Protein AF-A0AAD9V6S3-F1 (afdb_monomer_lite)

InterPro domains:
  IPR032974 Polyprenol kinase family [PTHR13205] (17-304)

Radius of gyration: 22.38 Å; chains: 1; bounding box: 64×58×59 Å

Foldseek 3Di:
DVVLVVVVPDDPDPLVVVLNVVLVVQLVVQLVVQLVVCCVVWPLQDDSVRSNVVSSVLSVLQSVLVLVLQVLVCVVPVVSCVVNSRDDDDDDDLLLNLLSLLSNLLVVLVVLCVVLLVQLVPDDDPVSVVVSLVVNVVSVVCSVPVPSQVSCCSSVVNDRNVVVVVCVQPVDVLSVVLVVQLVVLVVVLVVVLVVVLVVPPDPPPQVVNLVVVLVSVCSNQVSCCVPPLSSVSNVLSVVLSVVSVLQVCCLSVRPDCNVVSVSSLVSNDDPSRPISTDCSVVCSSCVRNVCCNVDPDPPVPPDPPPDDPPPVVVVPD

Secondary structure (DSSP, 8-state):
-HHHHHGGGS---HHHHHHHHHHHHHHHHHHHHHHHHHHHHSTTTS-HHHHHHHHHHHHHHHHHHHHHHHHHHHHH-GGGHHHH----PPP--HHHHHHHHHHHHHHHHHHHHHHHHHHHHH--SHHHHHHHHHHHHHHHHHHIIIIIHHHHHHHTTT--HHHHHHHHHHTSHHHHHHHHHHHHHHHHHHHHHHHHHTT-S-GGGHHHHHHHHHHHHHHHHHHHHHH-HHHHHHHHHHHHHHHHHHHHHHHTT-TTTHHHHHHHHHTT--TT--SSS--HHHHHHHHHHHHHHHS---GGG--SS-----TTTTS--

Organism: Acropora cervicornis (NCBI:txid6130)

Sequence (317 aa):
MVEYLAVIHFGLDHNFADTDIMHVIVCVLLYFALLSAVLRHLPQCFTIGEAMIVTESVVLLSVDAFTDLGIKLSHVWPGFRSVIGIHVEFPKSTEMLWLQLLVTGSLTTGILLLPVFHYLSLVREFWDVVVGHLAFYATIFFTFFALLLPWSFLILRGMNPLNWLWKYLTKQEIRLYLIAHWCCVVVVSIAFVLLKSRQTKSNASSTVVRKCFHLLALAIYIPGVIYEPYVTHLASSVAVAAFIFIEYVRLFRIGPFGSSVHSALVVFLDDKDSGALILTHVYLLLGLALPLWLFPVDYSKADPTGVFKTQEDCEKH

Structure (mmCIF, N/CA/C/O backbone):
data_AF-A0AAD9V6S3-F1
#
_entry.id   AF-A0AAD9V6S3-F1
#
loop_
_atom_site.group_PDB
_atom_site.id
_atom_site.type_symbol
_atom_site.label_atom_id
_atom_site.label_alt_id
_atom_site.label_comp_id
_atom_site.label_asym_id
_atom_site.label_entity_id
_atom_site.label_seq_id
_atom_site.pdbx_PDB_ins_code
_atom_site.Cartn_x
_atom_site.Cartn_y
_atom_site.Cartn_z
_atom_site.occupancy
_atom_site.B_iso_or_equiv
_atom_site.auth_seq_id
_atom_site.auth_comp_id
_atom_site.auth_asym_id
_atom_site.auth_atom_id
_atom_site.pdbx_PDB_model_num
ATOM 1 N N . MET A 1 1 ? 18.295 3.967 -3.001 1.00 37.38 1 MET A N 1
ATOM 2 C CA . MET A 1 1 ? 18.682 4.993 -1.999 1.00 37.38 1 MET A CA 1
ATOM 3 C C . MET A 1 1 ? 20.185 5.286 -2.036 1.00 37.38 1 MET A C 1
ATOM 5 O O . MET A 1 1 ? 20.543 6.447 -2.141 1.00 37.38 1 MET A O 1
ATOM 9 N N . VAL A 1 2 ? 21.060 4.268 -2.042 1.00 32.38 2 VAL A N 1
ATOM 10 C CA . VAL A 1 2 ? 22.525 4.456 -2.183 1.00 32.38 2 VAL A CA 1
ATOM 11 C C . VAL A 1 2 ? 22.934 4.908 -3.598 1.00 32.38 2 VAL A C 1
ATOM 13 O O . VAL A 1 2 ? 23.836 5.725 -3.735 1.00 32.38 2 VAL A O 1
ATOM 16 N N . GLU A 1 3 ? 22.220 4.487 -4.647 1.00 36.28 3 GLU A N 1
ATOM 17 C CA . GLU A 1 3 ? 22.508 4.935 -6.025 1.00 36.28 3 GLU A CA 1
ATOM 18 C C . GLU A 1 3 ? 22.104 6.393 -6.303 1.00 36.28 3 GLU A C 1
ATOM 20 O O . GLU A 1 3 ? 22.808 7.082 -7.031 1.00 36.28 3 GLU A O 1
ATOM 25 N N . TYR A 1 4 ? 21.056 6.916 -5.655 1.00 40.22 4 TYR A N 1
ATOM 26 C CA . TYR A 1 4 ? 20.658 8.328 -5.793 1.00 40.22 4 TYR A CA 1
ATOM 27 C C . TYR A 1 4 ? 21.697 9.298 -5.202 1.00 40.22 4 TYR A C 1
ATOM 29 O O . TYR A 1 4 ? 21.855 10.409 -5.698 1.00 40.22 4 TYR A O 1
ATOM 37 N N . LEU A 1 5 ? 22.446 8.871 -4.178 1.00 36.97 5 LEU A N 1
ATOM 38 C CA . LEU A 1 5 ? 23.568 9.638 -3.620 1.00 36.97 5 LEU A CA 1
ATOM 39 C C . LEU A 1 5 ? 24.838 9.539 -4.482 1.00 36.97 5 LEU A C 1
ATOM 41 O O . LEU A 1 5 ? 25.661 10.450 -4.448 1.00 36.97 5 LEU A O 1
ATOM 45 N N . ALA A 1 6 ? 24.994 8.474 -5.275 1.00 30.58 6 ALA A N 1
ATOM 46 C CA . ALA A 1 6 ? 26.141 8.297 -6.166 1.00 30.58 6 ALA A CA 1
ATOM 47 C C . ALA A 1 6 ? 26.059 9.174 -7.434 1.00 30.58 6 ALA A C 1
ATOM 49 O O . ALA A 1 6 ? 27.094 9.568 -7.971 1.00 30.58 6 ALA A O 1
ATOM 50 N N . VAL A 1 7 ? 24.849 9.534 -7.879 1.00 42.09 7 VAL A N 1
ATOM 51 C CA . VAL A 1 7 ? 24.621 10.360 -9.084 1.00 42.09 7 VAL A CA 1
ATOM 52 C C . VAL A 1 7 ? 25.061 11.819 -8.900 1.00 42.09 7 VAL A C 1
ATOM 54 O O . VAL A 1 7 ? 25.470 12.456 -9.864 1.00 42.09 7 VAL A O 1
ATOM 57 N N . ILE A 1 8 ? 25.123 12.332 -7.664 1.00 45.56 8 ILE A N 1
ATOM 58 C CA . ILE A 1 8 ? 25.609 13.700 -7.391 1.00 45.56 8 ILE A CA 1
ATOM 59 C C . ILE A 1 8 ? 27.098 13.868 -7.772 1.00 45.56 8 ILE A C 1
ATOM 61 O O . ILE A 1 8 ? 27.571 14.991 -7.936 1.00 45.56 8 ILE A O 1
ATOM 65 N N . HIS A 1 9 ? 27.853 12.775 -7.956 1.00 34.84 9 HIS A N 1
ATOM 66 C CA . HIS A 1 9 ? 29.306 12.848 -8.098 1.00 34.84 9 HIS A CA 1
ATOM 67 C C . HIS A 1 9 ? 29.869 12.744 -9.527 1.00 34.84 9 HIS A C 1
ATOM 69 O O . HIS A 1 9 ? 31.076 12.938 -9.679 1.00 34.84 9 HIS A O 1
ATOM 75 N N . PHE A 1 10 ? 29.069 12.486 -10.572 1.00 41.03 10 PHE A N 1
ATOM 76 C CA . PHE A 1 10 ? 29.606 12.350 -11.937 1.00 41.03 10 PHE A CA 1
ATOM 77 C C . PHE A 1 10 ? 28.595 12.709 -13.041 1.00 41.03 10 PHE A C 1
ATOM 79 O O . PHE A 1 10 ? 27.688 11.934 -13.325 1.00 41.03 10 PHE A O 1
ATOM 86 N N . GLY A 1 11 ? 28.815 13.838 -13.730 1.00 37.59 11 GLY A N 1
ATOM 87 C CA . GLY A 1 11 ? 28.182 14.127 -15.026 1.00 37.59 11 GLY A CA 1
ATOM 88 C C . GLY A 1 11 ? 27.863 15.603 -15.269 1.00 37.59 11 GLY A C 1
ATOM 89 O O . GLY A 1 11 ? 26.756 16.051 -15.003 1.00 37.59 11 GLY A O 1
ATOM 90 N N . LEU A 1 12 ? 28.829 16.362 -15.796 1.00 42.50 12 LEU A N 1
ATOM 91 C CA . LEU A 1 12 ? 28.627 17.729 -16.287 1.00 42.50 12 LEU A CA 1
ATOM 92 C C . LEU A 1 12 ? 27.916 17.705 -17.651 1.00 42.50 12 LEU A C 1
ATOM 94 O O . LEU A 1 12 ? 28.576 17.719 -18.685 1.00 42.50 12 LEU A O 1
ATOM 98 N N . ASP A 1 13 ? 26.586 17.716 -17.637 1.00 46.03 13 ASP A N 1
ATOM 99 C CA . ASP A 1 13 ? 25.762 18.210 -18.744 1.00 46.03 13 ASP A CA 1
ATOM 100 C C . ASP A 1 13 ? 24.782 19.243 -18.170 1.00 46.03 13 ASP A C 1
ATOM 102 O O . ASP A 1 13 ? 24.025 18.949 -17.245 1.00 46.03 13 ASP A O 1
ATOM 106 N N . HIS A 1 14 ? 24.803 20.477 -18.684 1.00 50.94 14 HIS A N 1
ATOM 107 C CA . HIS A 1 14 ? 24.066 21.605 -18.088 1.00 50.94 14 HIS A CA 1
ATOM 108 C C . HIS A 1 14 ? 22.548 21.353 -18.003 1.00 50.94 14 HIS A C 1
ATOM 110 O O . HIS A 1 14 ? 21.925 21.697 -17.005 1.00 50.94 14 HIS A O 1
ATOM 116 N N . ASN A 1 15 ? 21.977 20.670 -19.002 1.00 50.78 15 ASN A N 1
ATOM 117 C CA . ASN A 1 15 ? 20.558 20.295 -19.016 1.00 50.78 15 ASN A CA 1
ATOM 118 C C . ASN A 1 15 ? 20.224 19.155 -18.036 1.00 50.78 15 ASN A C 1
ATOM 120 O O . ASN A 1 15 ? 19.089 19.057 -17.583 1.00 50.78 15 ASN A O 1
ATOM 124 N N . PHE A 1 16 ? 21.199 18.297 -17.722 1.00 53.06 16 PHE A N 1
ATOM 125 C CA . PHE A 1 16 ? 21.054 17.202 -16.757 1.00 53.06 16 PHE A CA 1
ATOM 126 C C . PHE A 1 16 ? 21.015 17.746 -15.326 1.00 53.06 16 PHE A C 1
ATOM 128 O O . PHE A 1 16 ? 20.136 17.390 -14.540 1.00 53.06 16 PHE A O 1
ATOM 135 N N . ALA A 1 17 ? 21.922 18.683 -15.028 1.00 58.94 17 ALA A N 1
ATOM 136 C CA . ALA A 1 17 ? 21.995 19.347 -13.733 1.00 58.94 17 ALA A CA 1
ATOM 137 C C . ALA A 1 17 ? 20.687 20.082 -13.393 1.00 58.94 17 ALA A C 1
ATOM 139 O O . ALA A 1 17 ? 20.194 19.967 -12.272 1.00 58.94 17 ALA A O 1
ATOM 140 N N . ASP A 1 18 ? 20.084 20.777 -14.361 1.00 61.34 18 ASP A N 1
ATOM 141 C CA . ASP A 1 18 ? 18.847 21.532 -14.137 1.00 61.34 18 ASP A CA 1
ATOM 142 C C . ASP A 1 18 ? 17.650 20.617 -13.828 1.00 61.34 18 ASP A C 1
ATOM 144 O O . ASP A 1 18 ? 16.868 20.903 -12.916 1.00 61.34 18 ASP A O 1
ATOM 148 N N . THR A 1 19 ? 17.515 19.479 -14.522 1.00 64.38 19 THR A N 1
ATOM 149 C CA . THR A 1 19 ? 16.454 18.506 -14.219 1.00 64.38 19 THR A CA 1
ATOM 150 C C . THR A 1 19 ? 16.637 17.855 -12.855 1.00 64.38 19 THR A C 1
ATOM 152 O O . THR A 1 19 ? 15.657 17.713 -12.121 1.00 64.38 19 THR A O 1
ATOM 155 N N . ASP A 1 20 ? 17.865 17.512 -12.472 1.00 71.62 20 ASP A N 1
ATOM 156 C CA . ASP A 1 20 ? 18.139 16.882 -11.178 1.00 71.62 20 ASP A CA 1
ATOM 157 C C . ASP A 1 20 ? 17.893 17.857 -10.018 1.00 71.62 20 ASP A C 1
ATOM 159 O O . ASP A 1 20 ? 17.264 17.495 -9.019 1.00 71.62 20 ASP A O 1
ATOM 163 N N . ILE A 1 21 ? 18.275 19.128 -10.179 1.00 78.94 21 ILE A N 1
ATOM 164 C CA . ILE A 1 21 ? 17.994 20.188 -9.201 1.00 78.94 21 ILE A CA 1
ATOM 165 C C . ILE A 1 21 ? 16.482 20.377 -9.022 1.00 78.94 21 ILE A C 1
ATOM 167 O O . ILE A 1 21 ? 16.006 20.468 -7.889 1.00 78.94 21 ILE A O 1
ATOM 171 N N . MET A 1 22 ? 15.707 20.386 -10.111 1.00 78.81 22 MET A N 1
ATOM 172 C CA . MET A 1 22 ? 14.248 20.517 -10.037 1.00 78.81 22 MET A CA 1
ATOM 173 C C . MET A 1 22 ? 13.593 19.353 -9.281 1.00 78.81 22 MET A C 1
ATOM 175 O O . MET A 1 22 ? 12.732 19.597 -8.433 1.00 78.81 22 MET A O 1
ATOM 179 N N . HIS A 1 23 ? 14.017 18.107 -9.519 1.00 79.94 23 HIS A N 1
ATOM 180 C CA . HIS A 1 23 ? 13.501 16.948 -8.777 1.00 79.94 23 HIS A CA 1
ATOM 181 C C . HIS A 1 23 ? 13.826 17.045 -7.282 1.00 79.94 23 HIS A C 1
ATOM 183 O O . HIS A 1 23 ? 12.950 16.810 -6.449 1.00 79.94 23 HIS A O 1
ATOM 189 N N . VAL A 1 24 ? 15.049 17.454 -6.929 1.00 86.62 24 VAL A N 1
ATOM 190 C CA . VAL A 1 24 ? 15.451 17.649 -5.527 1.00 86.62 24 VAL A CA 1
ATOM 191 C C . VAL A 1 24 ? 14.610 18.736 -4.858 1.00 86.62 24 VAL A C 1
ATOM 193 O O . VAL A 1 24 ? 14.101 18.521 -3.759 1.00 86.62 24 VAL A O 1
ATOM 196 N N . ILE A 1 25 ? 14.401 19.879 -5.519 1.00 88.94 25 ILE A N 1
ATOM 197 C CA . ILE A 1 25 ? 13.562 20.964 -4.991 1.00 88.94 25 ILE A CA 1
ATOM 198 C C . ILE A 1 25 ? 12.129 20.471 -4.756 1.00 88.94 25 ILE A C 1
ATOM 200 O O . ILE A 1 25 ? 11.563 20.728 -3.692 1.00 88.94 25 ILE A O 1
ATOM 204 N N . VAL A 1 26 ? 11.552 19.732 -5.709 1.00 88.94 26 VAL A N 1
ATOM 205 C CA . VAL A 1 26 ? 10.209 19.150 -5.569 1.00 88.94 26 VAL A CA 1
ATOM 206 C C . VAL A 1 26 ? 10.147 18.204 -4.369 1.00 88.94 26 VAL A C 1
ATOM 208 O O . VAL A 1 26 ? 9.245 18.350 -3.544 1.00 88.94 26 VAL A O 1
ATOM 211 N N . CYS A 1 27 ? 11.114 17.295 -4.214 1.00 91.75 27 CYS A N 1
ATOM 212 C CA . CYS A 1 27 ? 11.182 16.397 -3.059 1.00 91.75 27 CYS A CA 1
ATOM 213 C C . CYS A 1 27 ? 11.245 17.171 -1.736 1.00 91.75 27 CYS A C 1
ATOM 215 O O . CYS A 1 27 ? 10.464 16.894 -0.829 1.00 91.75 27 CYS A O 1
ATOM 217 N N . VAL A 1 28 ? 12.108 18.185 -1.632 1.00 93.69 28 VAL A N 1
ATOM 218 C CA . VAL A 1 28 ? 12.262 18.985 -0.406 1.00 93.69 28 VAL A CA 1
ATOM 219 C C . VAL A 1 28 ? 10.973 19.737 -0.058 1.00 93.69 28 VAL A C 1
ATOM 221 O O . VAL A 1 28 ? 10.539 19.731 1.097 1.00 93.69 28 VAL A O 1
ATOM 224 N N . LEU A 1 29 ? 10.321 20.362 -1.043 1.00 95.12 29 LEU A N 1
ATOM 225 C CA . LEU A 1 29 ? 9.059 21.076 -0.825 1.00 95.12 29 LEU A CA 1
ATOM 226 C C . LEU A 1 29 ? 7.932 20.123 -0.406 1.00 95.12 29 LEU A C 1
ATOM 228 O O . LEU A 1 29 ? 7.198 20.417 0.542 1.00 95.12 29 LEU A O 1
ATOM 232 N N . LEU A 1 30 ? 7.816 18.971 -1.075 1.00 94.75 30 LEU A N 1
ATOM 233 C CA . LEU A 1 30 ? 6.840 17.940 -0.729 1.00 94.75 30 LEU A CA 1
ATOM 234 C C . LEU A 1 30 ? 7.095 17.368 0.666 1.00 94.75 30 LEU A C 1
ATOM 236 O O . LEU A 1 30 ? 6.138 17.182 1.415 1.00 94.75 30 LEU A O 1
ATOM 240 N N . TYR A 1 31 ? 8.357 17.153 1.045 1.00 96.62 31 TYR A N 1
ATOM 241 C CA . TYR A 1 31 ? 8.737 16.698 2.379 1.00 96.62 31 TYR A CA 1
ATOM 242 C C . TYR A 1 31 ? 8.247 17.661 3.460 1.00 96.62 31 TYR A C 1
ATOM 244 O O . TYR A 1 31 ? 7.543 17.242 4.377 1.00 96.62 31 TYR A O 1
ATOM 252 N N . PHE A 1 32 ? 8.537 18.961 3.344 1.00 96.44 32 PHE A N 1
ATOM 253 C CA . PHE A 1 32 ? 8.091 19.928 4.350 1.00 96.44 32 PHE A CA 1
ATOM 254 C C . PHE A 1 32 ? 6.565 20.045 4.416 1.00 96.44 32 PHE A C 1
ATOM 256 O O . PHE A 1 32 ? 5.998 20.101 5.512 1.00 96.44 32 PHE A O 1
ATOM 263 N N . ALA A 1 33 ? 5.889 20.053 3.263 1.00 95.75 33 ALA A N 1
ATOM 264 C CA . ALA A 1 33 ? 4.433 20.109 3.205 1.00 95.75 33 ALA A CA 1
ATOM 265 C C . ALA A 1 33 ? 3.792 18.869 3.850 1.00 95.75 33 ALA A C 1
ATOM 267 O O . ALA A 1 33 ? 2.913 19.003 4.708 1.00 95.75 33 ALA A O 1
ATOM 268 N N . LEU A 1 34 ? 4.262 17.673 3.485 1.00 95.00 34 LEU A N 1
ATOM 269 C CA . LEU A 1 34 ? 3.730 16.410 3.986 1.00 95.00 34 LEU A CA 1
ATOM 270 C C . LEU A 1 34 ? 4.063 16.204 5.466 1.00 95.00 34 LEU A C 1
ATOM 272 O O . LEU A 1 34 ? 3.167 15.842 6.222 1.00 95.00 34 LEU A O 1
ATOM 276 N N . LEU A 1 35 ? 5.283 16.518 5.915 1.00 95.94 35 LEU A N 1
ATOM 277 C CA . LEU A 1 35 ? 5.650 16.445 7.332 1.00 95.94 35 LEU A CA 1
ATOM 278 C C . LEU A 1 35 ? 4.744 17.352 8.167 1.00 95.94 35 LEU A C 1
ATOM 280 O O . LEU A 1 35 ? 4.233 16.946 9.210 1.00 95.94 35 LEU A O 1
ATOM 284 N N . SER A 1 36 ? 4.495 18.577 7.690 1.00 95.06 36 SER A N 1
ATOM 285 C CA . SER A 1 36 ? 3.591 19.499 8.373 1.00 95.06 36 SER A CA 1
ATOM 286 C C . SER A 1 36 ? 2.157 18.967 8.420 1.00 95.06 36 SER A C 1
ATOM 288 O O . SER A 1 36 ? 1.501 19.080 9.454 1.00 95.06 36 SER A O 1
ATOM 290 N N . ALA A 1 37 ? 1.675 18.352 7.337 1.00 93.06 37 ALA A N 1
ATOM 291 C CA . ALA A 1 37 ? 0.356 17.729 7.299 1.00 93.06 37 ALA A CA 1
ATOM 292 C C . ALA A 1 37 ? 0.255 16.531 8.259 1.00 93.06 37 ALA A C 1
ATOM 294 O O . ALA A 1 37 ? -0.701 16.458 9.029 1.00 93.06 37 ALA A O 1
ATOM 295 N N . VAL A 1 38 ? 1.250 15.636 8.275 1.00 92.19 38 VAL A N 1
ATOM 296 C CA . VAL A 1 38 ? 1.303 14.463 9.165 1.00 92.19 38 VAL A CA 1
ATOM 297 C C . VAL A 1 38 ? 1.278 14.899 10.628 1.00 92.19 38 VAL A C 1
ATOM 299 O O . VAL A 1 38 ? 0.441 14.420 11.390 1.00 92.19 38 VAL A O 1
ATOM 302 N N . LEU A 1 39 ? 2.118 15.861 11.020 1.00 92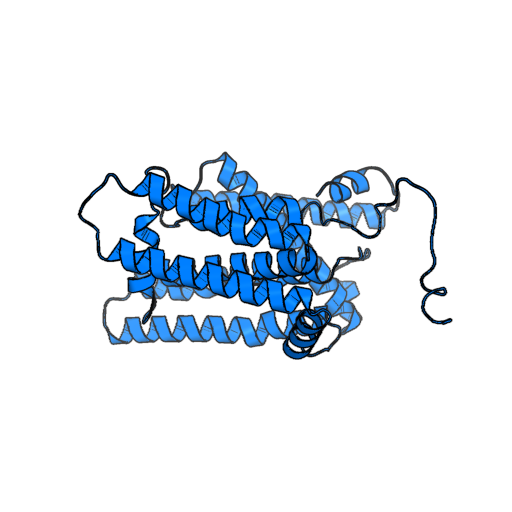.75 39 LEU A N 1
ATOM 303 C CA . LEU A 1 39 ? 2.186 16.327 12.409 1.00 92.75 39 LEU A CA 1
ATOM 304 C C . LEU A 1 39 ? 0.904 17.040 12.876 1.00 92.75 39 LEU A C 1
ATOM 306 O O . LEU A 1 39 ? 0.593 17.006 14.064 1.00 92.75 39 LEU A O 1
ATOM 310 N N . ARG A 1 40 ? 0.152 17.677 11.966 1.00 91.94 40 ARG A N 1
ATOM 311 C CA . ARG A 1 40 ? -1.118 18.351 12.294 1.00 91.94 40 ARG A CA 1
ATOM 312 C C . ARG A 1 40 ? -2.318 17.407 12.301 1.00 91.94 40 ARG A C 1
ATOM 314 O O . ARG A 1 40 ? -3.173 17.528 13.171 1.00 91.94 40 ARG A O 1
ATOM 321 N N . HIS A 1 41 ? -2.414 16.518 11.314 1.00 88.88 41 HIS A N 1
ATOM 322 C CA . HIS A 1 41 ? -3.612 15.707 11.075 1.00 88.88 41 HIS A CA 1
ATOM 323 C C . HIS A 1 41 ? -3.541 14.303 11.679 1.00 88.88 41 HIS A C 1
ATOM 325 O O . HIS A 1 41 ? -4.585 13.686 11.874 1.00 88.88 41 HIS A O 1
ATOM 331 N N . LEU A 1 42 ? -2.345 13.809 12.012 1.00 87.31 42 LEU A N 1
ATOM 332 C CA . LEU A 1 42 ? -2.128 12.511 12.657 1.00 87.31 42 LEU A CA 1
ATOM 333 C C . LEU A 1 42 ? -1.406 12.686 14.005 1.00 87.31 42 LEU A C 1
ATOM 335 O O . LEU A 1 42 ? -0.331 12.110 14.213 1.00 87.31 42 LEU A O 1
ATOM 339 N N . PRO A 1 43 ? -1.964 13.484 14.941 1.00 86.00 43 PRO A N 1
ATOM 340 C CA . PRO A 1 43 ? -1.333 13.686 16.236 1.00 86.00 43 PRO A CA 1
ATOM 341 C C . PRO A 1 43 ? -1.205 12.347 16.970 1.00 86.00 43 PRO A C 1
ATOM 343 O O . PRO A 1 43 ? -2.070 11.476 16.860 1.00 86.00 43 PRO A O 1
ATOM 346 N N . GLN A 1 44 ? -0.105 12.182 17.709 1.00 85.69 44 GLN A N 1
ATOM 347 C CA . GLN A 1 44 ? 0.171 11.011 18.557 1.00 85.69 44 GLN A CA 1
ATOM 348 C C . GLN A 1 44 ? 0.299 9.664 17.814 1.00 85.69 44 GLN A C 1
ATOM 350 O O . GLN A 1 44 ? 0.466 8.638 18.465 1.00 85.69 44 GLN A O 1
ATOM 355 N N . CYS A 1 45 ? 0.253 9.649 16.475 1.00 86.31 45 CYS A N 1
ATOM 356 C CA . CYS A 1 45 ? 0.480 8.435 15.680 1.00 86.31 45 CYS A CA 1
ATOM 357 C C . CYS A 1 45 ? 1.973 8.132 15.494 1.00 86.31 45 CYS A C 1
ATOM 359 O O . CYS A 1 45 ? 2.348 6.978 15.333 1.00 86.31 45 CYS A O 1
ATOM 361 N N . PHE A 1 46 ? 2.817 9.166 15.510 1.00 88.38 46 PHE A N 1
ATOM 362 C CA . PHE A 1 46 ? 4.251 9.061 15.255 1.00 88.38 46 PHE A CA 1
ATOM 363 C C . PHE A 1 46 ? 5.041 9.859 16.289 1.00 88.38 46 PHE A C 1
ATOM 365 O O . PHE A 1 46 ? 4.633 10.950 16.700 1.00 88.38 46 PHE A O 1
ATOM 372 N N . THR A 1 47 ? 6.226 9.367 16.640 1.00 91.31 47 THR A N 1
ATOM 373 C CA . THR A 1 47 ? 7.294 10.228 17.159 1.00 91.31 47 THR A CA 1
ATOM 374 C C . THR A 1 47 ? 7.806 11.155 16.049 1.00 91.31 47 THR A C 1
ATOM 376 O O . THR A 1 47 ? 7.633 10.877 14.863 1.00 91.31 47 THR A O 1
ATOM 379 N N . ILE A 1 48 ? 8.478 12.256 16.407 1.00 91.50 48 ILE A N 1
ATOM 380 C CA . ILE A 1 48 ? 9.022 13.197 15.40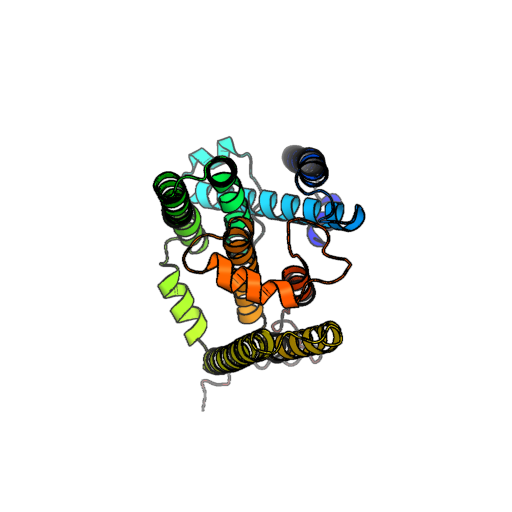7 1.00 91.50 48 ILE A CA 1
ATOM 381 C C . ILE A 1 48 ? 9.972 12.475 14.435 1.00 91.50 48 ILE A C 1
ATOM 383 O O . ILE A 1 48 ? 9.877 12.675 13.229 1.00 91.50 48 ILE A O 1
ATOM 387 N N . GLY A 1 49 ? 10.838 11.592 14.946 1.00 92.25 49 GLY A N 1
ATOM 388 C CA . GLY A 1 49 ? 11.767 10.820 14.117 1.00 92.25 49 GLY A CA 1
ATOM 389 C C . GLY A 1 49 ? 11.065 9.849 13.163 1.00 92.25 49 GLY A C 1
ATOM 390 O O . GLY A 1 49 ? 11.407 9.799 11.985 1.00 92.25 49 GLY A O 1
ATOM 391 N N . GLU A 1 50 ? 10.047 9.121 13.633 1.00 91.06 50 GLU A N 1
ATOM 392 C CA . GLU A 1 50 ? 9.250 8.235 12.771 1.00 91.06 50 GLU A CA 1
ATOM 393 C C . GLU A 1 50 ? 8.505 9.026 11.692 1.00 91.06 50 GLU A C 1
ATOM 395 O O . GLU A 1 50 ? 8.533 8.639 10.527 1.00 91.06 50 GLU A O 1
ATOM 400 N N . ALA A 1 51 ? 7.900 10.164 12.053 1.00 92.75 51 ALA A N 1
ATOM 401 C CA . ALA A 1 51 ? 7.206 11.027 11.102 1.00 92.75 51 ALA A CA 1
ATOM 402 C C . ALA A 1 51 ? 8.152 11.523 10.000 1.00 92.75 51 ALA A C 1
ATOM 404 O O . ALA A 1 51 ? 7.773 11.514 8.830 1.00 92.75 51 ALA A O 1
ATOM 405 N N . MET A 1 52 ? 9.386 11.906 10.347 1.00 95.06 52 MET A N 1
ATOM 406 C CA . MET A 1 52 ? 10.403 12.309 9.370 1.00 95.06 52 MET A CA 1
ATOM 407 C C . MET A 1 52 ? 10.757 11.165 8.412 1.00 95.06 52 MET A C 1
ATOM 409 O O . MET A 1 52 ? 10.695 11.353 7.199 1.00 95.06 52 MET A O 1
ATOM 413 N N . ILE A 1 53 ? 11.071 9.972 8.936 1.00 93.94 53 ILE A N 1
ATOM 414 C CA . ILE A 1 53 ? 11.469 8.810 8.119 1.00 93.94 53 ILE A CA 1
ATOM 415 C C . ILE A 1 53 ? 10.329 8.368 7.195 1.00 93.94 53 ILE A C 1
ATOM 417 O O . ILE A 1 53 ? 10.554 8.101 6.013 1.00 93.94 53 ILE A O 1
ATOM 421 N N . VAL A 1 54 ? 9.101 8.300 7.716 1.00 93.00 54 VAL A N 1
ATOM 422 C CA . VAL A 1 54 ? 7.918 7.904 6.941 1.00 93.00 54 VAL A CA 1
ATOM 423 C C . VAL A 1 54 ? 7.619 8.932 5.856 1.00 93.00 54 VAL A C 1
ATOM 425 O O . VAL A 1 54 ? 7.405 8.549 4.709 1.00 93.00 54 VAL A O 1
ATOM 428 N N . THR A 1 55 ? 7.653 10.225 6.190 1.00 95.12 55 THR A N 1
ATOM 429 C CA . THR A 1 55 ? 7.416 11.305 5.222 1.00 95.12 55 THR A CA 1
ATOM 430 C C . THR A 1 55 ? 8.434 11.255 4.089 1.00 95.12 55 THR A C 1
ATOM 432 O O . THR A 1 55 ? 8.041 11.249 2.926 1.00 95.12 55 THR A O 1
ATOM 435 N N . GLU A 1 56 ? 9.724 11.165 4.415 1.00 94.94 56 GLU A N 1
ATOM 436 C CA . GLU A 1 56 ? 10.790 11.093 3.413 1.00 94.94 56 GLU A CA 1
ATOM 437 C C . GLU A 1 56 ? 10.624 9.864 2.511 1.00 94.94 56 GLU A C 1
ATOM 439 O O . GLU A 1 56 ? 10.656 9.972 1.287 1.00 94.94 56 GLU A O 1
ATOM 444 N N . SER A 1 57 ? 10.340 8.699 3.103 1.00 93.25 57 SER A N 1
ATOM 445 C CA . SER A 1 57 ? 10.117 7.458 2.350 1.00 93.25 57 SER A CA 1
ATOM 446 C C . SER A 1 57 ? 8.933 7.574 1.386 1.00 93.25 57 SER A C 1
ATOM 448 O O . SER A 1 57 ? 9.020 7.131 0.242 1.00 93.25 57 SER A O 1
ATOM 450 N N . VAL A 1 58 ? 7.830 8.187 1.829 1.00 94.62 58 VAL A N 1
ATOM 451 C CA . VAL A 1 58 ? 6.634 8.402 1.005 1.00 94.62 58 VAL A CA 1
ATOM 452 C C . VAL A 1 58 ? 6.916 9.369 -0.139 1.00 94.62 58 VAL A C 1
ATOM 454 O O . VAL A 1 58 ? 6.497 9.097 -1.266 1.00 94.62 58 VAL A O 1
ATOM 457 N N . VAL A 1 59 ? 7.618 10.474 0.123 1.00 95.19 59 VAL A N 1
ATOM 458 C CA . VAL A 1 59 ? 7.953 11.472 -0.899 1.00 95.19 59 VAL A CA 1
ATOM 459 C C . VAL A 1 59 ? 8.855 10.863 -1.961 1.00 95.19 59 VAL A C 1
ATOM 461 O O . VAL A 1 59 ? 8.495 10.899 -3.136 1.00 95.19 59 VAL A O 1
ATOM 464 N N . LEU A 1 60 ? 9.967 10.246 -1.556 1.00 92.44 60 LEU A N 1
ATOM 465 C CA . LEU A 1 60 ? 10.914 9.646 -2.493 1.00 92.44 60 LEU A CA 1
ATOM 466 C C . LEU A 1 60 ? 10.252 8.556 -3.336 1.00 92.44 60 LEU A C 1
ATOM 468 O O . LEU A 1 60 ? 10.376 8.576 -4.557 1.00 92.44 60 LEU A O 1
ATOM 472 N N . LEU A 1 61 ? 9.501 7.642 -2.710 1.00 92.88 61 LEU A N 1
ATOM 473 C CA . LEU A 1 61 ? 8.823 6.569 -3.435 1.00 92.88 61 LEU A CA 1
ATOM 474 C C . LEU A 1 61 ? 7.761 7.111 -4.399 1.00 92.88 61 LEU A C 1
ATOM 476 O O . LEU A 1 61 ? 7.643 6.611 -5.513 1.00 92.88 61 LEU A O 1
ATOM 480 N N . SER A 1 62 ? 6.996 8.129 -3.993 1.00 93.12 62 SER A N 1
ATOM 481 C CA . SER A 1 62 ? 5.933 8.694 -4.829 1.00 93.12 62 SER A CA 1
ATOM 482 C C . SER A 1 62 ? 6.494 9.475 -6.009 1.00 93.12 62 SER A C 1
ATOM 484 O O . SER A 1 62 ? 6.039 9.264 -7.129 1.00 93.12 62 SER A O 1
ATOM 486 N N . VAL A 1 63 ? 7.492 10.338 -5.789 1.00 90.94 63 VAL A N 1
ATOM 487 C CA . VAL A 1 63 ? 8.152 11.078 -6.876 1.00 90.94 63 VAL A CA 1
ATOM 488 C C . VAL A 1 63 ? 8.765 10.096 -7.871 1.00 90.94 63 VAL A C 1
ATOM 490 O O . VAL A 1 63 ? 8.490 10.188 -9.063 1.00 90.94 63 VAL A O 1
ATOM 493 N N . ASP A 1 64 ? 9.488 9.089 -7.383 1.00 89.62 64 ASP A N 1
ATOM 494 C CA . ASP A 1 64 ? 10.103 8.058 -8.219 1.00 89.62 64 ASP A CA 1
ATOM 495 C C . ASP A 1 64 ? 9.072 7.203 -8.991 1.00 89.62 64 ASP A C 1
ATOM 497 O O . ASP A 1 64 ? 9.299 6.828 -10.145 1.00 89.62 64 ASP A O 1
ATOM 501 N N . ALA A 1 65 ? 7.910 6.922 -8.390 1.00 92.31 65 ALA A N 1
ATOM 502 C CA . ALA A 1 65 ? 6.798 6.237 -9.050 1.00 92.31 65 ALA A CA 1
ATOM 503 C C . ALA A 1 65 ? 6.155 7.097 -10.152 1.00 92.31 65 ALA A C 1
ATOM 505 O O . ALA A 1 65 ? 5.849 6.588 -11.231 1.00 92.31 65 ALA A O 1
ATOM 506 N N . PHE A 1 66 ? 5.964 8.398 -9.911 1.00 89.50 66 PHE A N 1
ATOM 507 C CA . PHE A 1 66 ? 5.392 9.315 -10.900 1.00 89.50 66 PHE A CA 1
ATOM 508 C C . PHE A 1 66 ? 6.351 9.601 -12.058 1.00 89.50 66 PHE A C 1
ATOM 510 O O . PHE A 1 66 ? 5.904 9.664 -13.204 1.00 89.50 66 PHE A O 1
ATOM 517 N N . THR A 1 67 ? 7.655 9.710 -11.793 1.00 86.81 67 THR A N 1
ATOM 518 C CA . THR A 1 67 ? 8.688 9.818 -12.832 1.00 86.81 67 THR A CA 1
ATOM 519 C C . THR A 1 67 ? 8.671 8.582 -13.738 1.00 86.81 67 THR A C 1
ATOM 521 O O . THR A 1 67 ? 8.591 8.725 -14.958 1.00 86.81 67 THR A O 1
ATOM 524 N N . ASP A 1 68 ? 8.647 7.369 -13.170 1.00 87.81 68 ASP A N 1
ATOM 525 C CA . ASP A 1 68 ? 8.563 6.119 -13.946 1.00 87.81 68 ASP A CA 1
ATOM 526 C C . ASP A 1 68 ? 7.255 6.006 -14.748 1.00 87.81 68 ASP A C 1
ATOM 528 O O . ASP A 1 68 ? 7.269 5.664 -15.936 1.00 87.81 68 ASP A O 1
ATOM 532 N N . LEU A 1 69 ? 6.121 6.361 -14.133 1.00 89.94 69 LEU A N 1
ATOM 533 C CA . LEU A 1 69 ? 4.836 6.427 -14.824 1.00 89.94 69 LEU A CA 1
ATOM 534 C C . LEU A 1 69 ? 4.902 7.392 -16.013 1.00 89.94 69 LEU A C 1
ATOM 536 O O . LEU A 1 69 ? 4.423 7.062 -17.097 1.00 89.94 69 LEU A O 1
ATOM 540 N N . GLY A 1 70 ? 5.518 8.561 -15.830 1.00 86.88 70 GLY A N 1
ATOM 541 C CA . GLY A 1 70 ? 5.660 9.564 -16.876 1.00 86.88 70 GLY A CA 1
ATOM 542 C C . GLY A 1 70 ? 6.526 9.099 -18.049 1.00 86.88 70 GLY A C 1
ATOM 543 O O . GLY A 1 70 ? 6.145 9.292 -19.206 1.00 86.88 70 GLY A O 1
ATOM 544 N N . ILE A 1 71 ? 7.640 8.415 -17.770 1.00 85.06 71 ILE A N 1
ATOM 545 C CA . ILE A 1 71 ? 8.488 7.789 -18.798 1.00 85.06 71 ILE A CA 1
ATOM 546 C C . ILE A 1 71 ? 7.677 6.757 -19.589 1.00 85.06 71 ILE A C 1
ATOM 548 O O . ILE A 1 71 ? 7.634 6.814 -20.820 1.00 85.06 71 ILE A O 1
ATOM 552 N N . LYS A 1 72 ? 6.946 5.866 -18.908 1.00 88.31 72 LYS A N 1
ATOM 553 C CA . LYS A 1 72 ? 6.107 4.849 -19.565 1.00 88.31 72 LYS A CA 1
ATOM 554 C C . LYS A 1 72 ? 4.972 5.450 -20.387 1.00 88.31 72 LYS A C 1
ATOM 556 O O . LYS A 1 72 ? 4.710 4.973 -21.491 1.00 88.31 72 LYS A O 1
ATOM 561 N N . LEU A 1 73 ? 4.340 6.520 -19.900 1.00 88.56 73 LEU A N 1
ATOM 562 C CA . LEU A 1 73 ? 3.353 7.276 -20.674 1.00 88.56 73 LEU A CA 1
ATOM 563 C C . LEU A 1 73 ? 3.970 7.875 -21.932 1.00 88.56 73 LEU A C 1
ATOM 565 O O . LEU A 1 73 ? 3.326 7.856 -22.976 1.00 88.56 73 LEU A O 1
ATOM 569 N N . SER A 1 74 ? 5.209 8.366 -21.864 1.00 85.81 74 SER A N 1
ATOM 570 C CA . SER A 1 74 ? 5.877 8.983 -23.013 1.00 85.81 74 SER A CA 1
ATOM 571 C C . SER A 1 74 ? 6.117 8.014 -24.177 1.00 85.81 74 SER A C 1
ATOM 573 O O . SER A 1 74 ? 6.135 8.437 -25.331 1.00 85.81 74 SER A O 1
ATOM 575 N N . HIS A 1 75 ? 6.218 6.709 -23.904 1.00 84.88 75 HIS A N 1
ATOM 576 C CA . HIS A 1 75 ? 6.282 5.687 -24.952 1.00 84.88 75 HIS A CA 1
ATOM 577 C C . HIS A 1 75 ? 4.943 5.476 -25.665 1.00 84.88 75 HIS A C 1
ATOM 579 O O . HIS A 1 75 ? 4.927 5.148 -26.849 1.00 84.88 75 HIS A O 1
ATOM 585 N N . VAL A 1 76 ? 3.825 5.665 -24.960 1.00 86.75 76 VAL A N 1
ATOM 586 C CA . VAL A 1 76 ? 2.472 5.552 -25.527 1.00 86.75 76 VAL A CA 1
ATOM 587 C C . VAL A 1 76 ? 2.054 6.861 -26.203 1.00 86.75 76 VAL A C 1
ATOM 589 O O . VAL A 1 76 ? 1.434 6.845 -27.263 1.00 86.75 76 VAL A O 1
ATOM 592 N N . TRP A 1 77 ? 2.427 7.997 -25.612 1.00 84.50 77 TRP A N 1
ATOM 593 C CA . TRP A 1 77 ? 2.165 9.344 -26.104 1.00 84.50 77 TRP A CA 1
ATOM 594 C C . TRP A 1 77 ? 3.491 10.127 -26.190 1.00 84.50 77 TRP A C 1
ATOM 596 O O . TRP A 1 77 ? 3.896 10.765 -25.216 1.00 84.50 77 TRP A O 1
ATOM 606 N N . PRO A 1 78 ? 4.155 10.174 -27.363 1.00 79.69 78 PRO A N 1
ATOM 607 C CA . PRO A 1 78 ? 5.462 10.828 -27.522 1.00 79.69 78 PRO A CA 1
ATOM 608 C C . PRO A 1 78 ? 5.490 12.318 -27.149 1.00 79.69 78 PRO A C 1
ATOM 610 O O . PRO A 1 78 ? 6.464 12.798 -26.573 1.00 79.69 78 PRO A O 1
ATOM 613 N N . GLY A 1 79 ? 4.399 13.050 -27.403 1.00 75.56 79 GLY A N 1
ATOM 614 C CA . GLY A 1 79 ? 4.245 14.456 -26.997 1.00 75.56 79 GLY A CA 1
ATOM 615 C C . GLY A 1 79 ? 4.208 14.694 -25.479 1.00 75.56 79 GLY A C 1
ATOM 616 O O . GLY A 1 79 ? 4.315 15.833 -25.042 1.00 75.56 79 GLY A O 1
ATOM 617 N N . PHE A 1 80 ? 4.090 13.644 -24.662 1.00 75.06 80 PHE A N 1
ATOM 618 C CA . PHE A 1 80 ? 4.151 13.762 -23.210 1.00 75.06 80 PHE A CA 1
ATOM 619 C C . PHE A 1 80 ? 5.581 14.080 -22.761 1.00 75.06 80 PHE A C 1
ATOM 621 O O . PHE A 1 80 ? 5.773 14.866 -21.841 1.00 75.06 80 PHE A O 1
ATOM 628 N N . ARG A 1 81 ? 6.600 13.571 -23.472 1.00 69.38 81 ARG A N 1
ATOM 629 C CA . ARG A 1 81 ? 8.020 13.741 -23.120 1.00 69.38 81 ARG A CA 1
ATOM 630 C C . ARG A 1 81 ? 8.447 15.207 -23.007 1.00 69.38 81 ARG A C 1
ATOM 632 O O . ARG A 1 81 ? 9.206 15.549 -22.107 1.00 69.38 81 ARG A O 1
ATOM 639 N N . SER A 1 82 ? 7.930 16.073 -23.881 1.00 67.25 82 SER A N 1
ATOM 640 C CA . SER A 1 82 ? 8.217 17.514 -23.854 1.00 67.25 82 SER A CA 1
ATOM 641 C C . SER A 1 82 ? 7.547 18.256 -22.694 1.00 67.25 82 SER A C 1
ATOM 643 O O . SER A 1 82 ? 7.957 19.367 -22.385 1.00 67.25 82 SER A O 1
ATOM 645 N N . VAL A 1 83 ? 6.528 17.669 -22.058 1.00 67.44 83 VAL A N 1
ATOM 646 C CA . VAL A 1 83 ? 5.810 18.271 -20.920 1.00 67.44 83 VAL A CA 1
ATOM 647 C C . VAL A 1 83 ? 6.533 18.003 -19.600 1.00 67.44 83 VAL A C 1
ATOM 649 O O . VAL A 1 83 ? 6.569 18.867 -18.733 1.00 67.44 83 VAL A O 1
ATOM 652 N N . ILE A 1 84 ? 7.106 16.808 -19.448 1.00 65.75 84 ILE A N 1
ATOM 653 C CA . ILE A 1 84 ? 7.698 16.339 -18.185 1.00 65.75 84 ILE A CA 1
ATOM 654 C C . ILE A 1 84 ? 9.219 16.527 -18.099 1.00 65.75 84 ILE A C 1
ATOM 656 O O . ILE A 1 84 ? 9.772 16.383 -17.015 1.00 65.75 84 ILE A O 1
ATOM 660 N N . GLY A 1 85 ? 9.905 16.841 -19.205 1.00 63.03 85 GLY A N 1
ATOM 661 C CA . GLY A 1 85 ? 11.353 17.108 -19.197 1.00 63.03 85 GLY A CA 1
ATOM 662 C C . GLY A 1 85 ? 12.208 15.937 -18.692 1.00 63.03 85 GLY A C 1
ATOM 663 O O . GLY A 1 85 ? 13.310 16.150 -18.200 1.00 63.03 85 GLY A O 1
ATOM 664 N N . ILE A 1 86 ? 11.702 14.697 -18.758 1.00 64.81 86 ILE A N 1
ATOM 665 C CA . ILE A 1 86 ? 12.396 13.523 -18.212 1.00 64.81 86 ILE A CA 1
ATOM 666 C C . ILE A 1 86 ? 13.333 12.945 -19.272 1.00 64.81 86 ILE A C 1
ATOM 668 O O . ILE A 1 86 ? 12.897 12.494 -20.340 1.00 64.81 86 ILE A O 1
ATOM 672 N N . HIS A 1 87 ? 14.630 12.943 -18.964 1.00 59.50 87 HIS A N 1
ATOM 673 C CA . HIS A 1 87 ? 15.678 12.540 -19.901 1.00 59.50 87 HIS A CA 1
ATOM 674 C C . HIS A 1 87 ? 16.367 11.215 -19.550 1.00 59.50 87 HIS A C 1
ATOM 676 O O . HIS A 1 87 ? 17.009 10.640 -20.428 1.00 59.50 87 HIS A O 1
ATOM 682 N N . VAL A 1 88 ? 16.174 10.685 -18.336 1.00 64.50 88 VAL A N 1
ATOM 683 C CA . VAL A 1 88 ? 16.923 9.521 -17.835 1.00 64.50 88 VAL A CA 1
ATOM 684 C C . VAL A 1 88 ? 15.984 8.397 -17.419 1.00 64.50 88 VAL A C 1
ATOM 686 O O . VAL A 1 88 ? 15.132 8.580 -16.554 1.00 64.50 88 VAL A O 1
ATOM 689 N N . GLU A 1 89 ? 16.154 7.226 -18.029 1.00 68.50 89 GLU A N 1
ATOM 690 C CA . GLU A 1 89 ? 15.485 5.991 -17.622 1.00 68.50 89 GLU A CA 1
ATOM 691 C C . GLU A 1 89 ? 16.490 5.117 -16.870 1.00 68.50 89 GLU A C 1
ATOM 693 O O . GLU A 1 89 ? 17.504 4.697 -17.429 1.00 68.50 89 GLU A O 1
ATOM 698 N N . PHE A 1 90 ? 16.206 4.839 -15.598 1.00 71.88 90 PHE A N 1
ATOM 699 C CA . PHE A 1 90 ? 16.949 3.849 -14.827 1.00 71.88 90 PHE A CA 1
ATOM 700 C C . PHE A 1 90 ? 16.191 2.518 -14.870 1.00 71.88 90 PHE A C 1
ATOM 702 O O . PHE A 1 90 ? 15.018 2.481 -14.483 1.00 71.88 90 PHE A O 1
ATOM 709 N N . PRO A 1 91 ? 16.817 1.418 -15.326 1.00 77.44 91 PRO A N 1
ATOM 710 C CA . PRO A 1 91 ? 16.144 0.131 -15.408 1.00 77.44 91 PRO A CA 1
ATOM 711 C C . PRO A 1 91 ? 15.811 -0.384 -14.003 1.00 77.44 91 PRO A C 1
ATOM 713 O O . PRO A 1 91 ? 16.692 -0.547 -13.162 1.00 77.44 91 PRO A O 1
ATOM 716 N N . LYS A 1 92 ? 14.529 -0.671 -13.760 1.00 85.38 92 LYS A N 1
ATOM 717 C CA . LYS A 1 92 ? 14.028 -1.235 -12.497 1.00 85.38 92 LYS A CA 1
ATOM 718 C C . LYS A 1 92 ? 13.501 -2.647 -12.700 1.00 85.38 92 LYS A C 1
ATOM 720 O O . LYS A 1 92 ? 12.956 -2.977 -13.755 1.00 85.38 92 LYS A O 1
ATOM 725 N N . SER A 1 93 ? 13.628 -3.474 -11.664 1.00 89.44 93 SER A N 1
ATOM 726 C CA . SER A 1 93 ? 12.990 -4.790 -11.635 1.00 89.44 93 SER A CA 1
ATOM 727 C C . SER A 1 93 ? 11.465 -4.651 -11.677 1.00 89.44 93 SER A C 1
ATOM 729 O O . SER A 1 93 ? 10.893 -3.653 -11.234 1.00 89.44 93 SER A O 1
ATOM 731 N N . THR A 1 94 ? 10.779 -5.666 -12.204 1.00 91.44 94 THR A N 1
ATOM 732 C CA . THR A 1 94 ? 9.309 -5.637 -12.296 1.00 91.44 94 THR A CA 1
ATOM 733 C C . THR A 1 94 ? 8.675 -5.611 -10.903 1.00 91.44 94 THR A C 1
ATOM 735 O O . THR A 1 94 ? 7.665 -4.950 -10.687 1.00 91.44 94 THR A O 1
ATOM 738 N N . GLU A 1 95 ? 9.303 -6.271 -9.934 1.00 91.88 95 GLU A N 1
ATOM 739 C CA . GLU A 1 95 ? 8.897 -6.323 -8.533 1.00 91.88 95 GLU A CA 1
ATOM 740 C C . GLU A 1 95 ? 8.947 -4.940 -7.863 1.00 91.88 95 GLU A C 1
ATOM 742 O O . GLU A 1 95 ? 8.028 -4.586 -7.124 1.00 91.88 95 GLU A O 1
ATOM 747 N N . MET A 1 96 ? 9.967 -4.128 -8.164 1.00 92.69 96 MET A N 1
ATOM 748 C CA . MET A 1 96 ? 10.080 -2.749 -7.672 1.00 92.69 96 MET A CA 1
ATOM 749 C C . MET A 1 96 ? 8.986 -1.847 -8.259 1.00 92.69 96 MET A C 1
ATOM 751 O O . MET A 1 96 ? 8.397 -1.030 -7.554 1.00 92.69 96 MET A O 1
ATOM 755 N 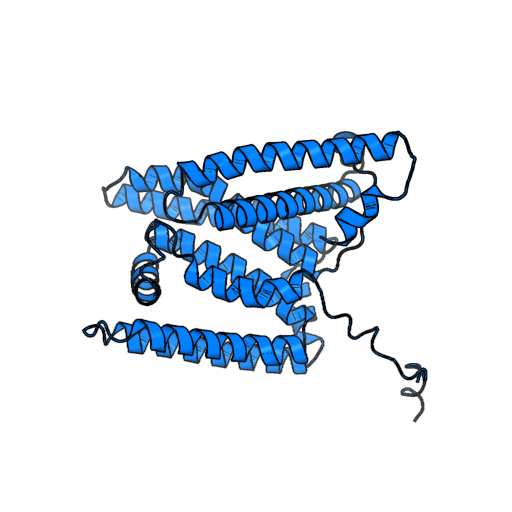N . LEU A 1 97 ? 8.652 -2.032 -9.537 1.00 94.00 97 LEU A N 1
ATOM 756 C CA . LEU A 1 97 ? 7.567 -1.292 -10.189 1.00 94.00 97 LEU A CA 1
ATOM 757 C C . LEU A 1 97 ? 6.198 -1.631 -9.580 1.00 94.00 97 LEU A C 1
ATOM 759 O O . LEU A 1 97 ? 5.354 -0.752 -9.410 1.00 94.00 97 LEU A O 1
ATOM 763 N N . TRP A 1 98 ? 5.982 -2.892 -9.197 1.00 95.69 98 TRP A N 1
ATOM 764 C CA . TRP A 1 98 ? 4.792 -3.292 -8.444 1.00 95.69 98 TRP A CA 1
ATOM 765 C C . TRP A 1 98 ? 4.757 -2.695 -7.037 1.00 95.69 98 TRP A C 1
ATOM 767 O O . TRP A 1 98 ? 3.686 -2.282 -6.597 1.00 95.69 98 TRP A O 1
ATOM 777 N N . LEU A 1 99 ? 5.897 -2.602 -6.343 1.00 95.50 99 LEU A N 1
ATOM 778 C CA . LEU A 1 99 ? 5.983 -1.913 -5.051 1.00 95.50 99 LEU A CA 1
ATOM 779 C C . LEU A 1 99 ? 5.530 -0.455 -5.167 1.00 95.50 99 LEU A C 1
ATOM 781 O O . LEU A 1 99 ? 4.665 -0.023 -4.406 1.00 95.50 99 LEU A O 1
ATOM 785 N N . GLN A 1 100 ? 6.074 0.272 -6.144 1.00 95.06 100 GLN A N 1
ATOM 786 C CA . GLN A 1 100 ? 5.694 1.653 -6.434 1.00 95.06 100 GLN A CA 1
ATOM 787 C C . GLN A 1 100 ? 4.193 1.774 -6.728 1.00 95.06 100 GLN A C 1
ATOM 789 O O . GLN A 1 100 ? 3.498 2.543 -6.067 1.00 95.06 100 GLN A O 1
ATOM 794 N N . LEU A 1 101 ? 3.673 0.966 -7.663 1.00 96.44 101 LEU A N 1
ATOM 795 C CA . LEU A 1 101 ? 2.251 0.942 -8.016 1.00 96.44 101 LEU A CA 1
ATOM 796 C C . LEU A 1 101 ? 1.365 0.724 -6.782 1.00 96.44 101 LEU A C 1
ATOM 798 O O . LEU A 1 101 ? 0.390 1.442 -6.583 1.00 96.44 101 LEU A O 1
ATOM 802 N N . LEU A 1 102 ? 1.678 -0.285 -5.968 1.00 97.06 102 LEU A N 1
ATOM 803 C CA . LEU A 1 102 ? 0.835 -0.712 -4.853 1.00 97.06 102 LEU A CA 1
ATOM 804 C C . LEU A 1 102 ? 0.875 0.284 -3.692 1.00 97.06 102 LEU A C 1
ATOM 806 O O . LEU A 1 102 ? -0.175 0.636 -3.153 1.00 97.06 102 LEU A O 1
ATOM 810 N N . VAL A 1 103 ? 2.060 0.775 -3.319 1.00 96.00 103 VAL A N 1
ATOM 811 C CA . VAL A 1 103 ? 2.201 1.720 -2.205 1.00 96.00 103 VAL A CA 1
ATOM 812 C C . VAL A 1 103 ? 1.700 3.103 -2.611 1.00 96.00 103 VAL A C 1
ATOM 814 O O . VAL A 1 103 ? 0.783 3.612 -1.967 1.00 96.00 103 VAL A O 1
ATOM 817 N N . THR A 1 104 ? 2.192 3.690 -3.705 1.00 95.94 104 THR A N 1
ATOM 818 C CA . THR A 1 104 ? 1.711 5.000 -4.179 1.00 95.94 104 THR A CA 1
ATOM 819 C C . THR A 1 104 ? 0.228 4.943 -4.552 1.00 95.94 104 THR A C 1
ATOM 821 O O . THR A 1 104 ? -0.530 5.866 -4.249 1.00 95.94 104 THR A O 1
ATOM 824 N N . GLY A 1 105 ? -0.233 3.824 -5.113 1.00 96.25 105 GLY A N 1
ATOM 825 C CA . GLY A 1 105 ? -1.645 3.552 -5.363 1.00 96.25 105 GLY A CA 1
ATOM 826 C C . GLY A 1 105 ? -2.507 3.537 -4.099 1.00 96.25 105 GLY A C 1
ATOM 827 O O . GLY A 1 105 ? -3.574 4.148 -4.066 1.00 96.25 105 GLY A O 1
ATOM 828 N N . SER A 1 106 ? -2.045 2.893 -3.024 1.00 96.38 106 SER A N 1
ATOM 829 C CA . SER A 1 106 ? -2.766 2.888 -1.744 1.00 96.38 106 SER A CA 1
ATOM 830 C C . SER A 1 106 ? -2.849 4.291 -1.130 1.00 96.38 106 SER A C 1
ATOM 832 O O . SER A 1 106 ? -3.932 4.720 -0.736 1.00 96.38 106 SER A O 1
ATOM 834 N N . LEU A 1 107 ? -1.751 5.056 -1.153 1.00 95.50 107 LEU A N 1
ATOM 835 C CA . LEU A 1 107 ? -1.695 6.418 -0.615 1.00 95.50 107 LEU A CA 1
ATOM 836 C C . LEU A 1 107 ? -2.583 7.390 -1.402 1.00 95.50 107 LEU A C 1
ATOM 838 O O . LEU A 1 107 ? -3.337 8.158 -0.805 1.00 95.50 107 LEU A O 1
ATOM 842 N N . THR A 1 108 ? -2.546 7.328 -2.735 1.00 95.81 108 THR A N 1
ATOM 843 C CA . THR A 1 108 ? -3.438 8.121 -3.600 1.00 95.81 108 THR A CA 1
ATOM 844 C C . THR A 1 108 ? -4.904 7.749 -3.389 1.00 95.81 108 THR A C 1
ATOM 846 O O . THR A 1 108 ? -5.746 8.642 -3.304 1.00 95.81 108 THR A O 1
ATOM 849 N N . THR A 1 109 ? -5.214 6.462 -3.191 1.00 96.75 109 THR A N 1
ATOM 850 C CA . THR A 1 109 ? -6.565 6.026 -2.800 1.00 96.75 109 THR A CA 1
ATOM 851 C C . THR A 1 109 ? -6.987 6.652 -1.469 1.00 96.75 109 THR A C 1
ATOM 853 O O . THR A 1 109 ? -8.097 7.167 -1.360 1.00 96.75 109 THR A O 1
ATOM 856 N N . GLY A 1 110 ? -6.100 6.671 -0.468 1.00 95.44 110 GLY A N 1
ATOM 857 C CA . GLY A 1 110 ? -6.349 7.327 0.816 1.00 95.44 110 GLY A CA 1
ATOM 858 C C . GLY A 1 110 ? -6.674 8.816 0.675 1.00 95.44 110 GLY A C 1
ATOM 859 O O . GLY A 1 110 ? -7.626 9.290 1.291 1.00 95.44 110 GLY A O 1
ATOM 860 N N . ILE A 1 111 ? -5.944 9.535 -0.187 1.00 95.12 111 ILE A N 1
ATOM 861 C CA . ILE A 1 111 ? -6.210 10.950 -0.501 1.00 95.12 111 ILE A CA 1
ATOM 862 C C . ILE A 1 111 ? -7.605 11.119 -1.120 1.00 95.12 111 ILE A C 1
ATOM 864 O O . ILE A 1 111 ? -8.372 11.975 -0.679 1.00 95.12 111 ILE A O 1
ATOM 868 N N . LEU A 1 112 ? -7.968 10.282 -2.098 1.00 97.06 112 LEU A N 1
ATOM 869 C CA . LEU A 1 112 ? -9.290 10.313 -2.741 1.00 97.06 112 LEU A CA 1
ATOM 870 C C . LEU A 1 112 ? -10.434 9.946 -1.783 1.00 97.06 112 LEU A C 1
ATOM 872 O O . LEU A 1 112 ? -11.574 10.357 -1.997 1.00 97.06 112 LEU A O 1
ATOM 876 N N . LEU A 1 113 ? -10.146 9.197 -0.719 1.00 97.19 113 LEU A N 1
ATOM 877 C CA . LEU A 1 113 ? -11.113 8.836 0.315 1.00 97.19 113 LEU A CA 1
ATOM 878 C C . LEU A 1 113 ? -11.312 9.925 1.380 1.00 97.19 113 LEU A C 1
ATOM 880 O O . LEU A 1 113 ? -12.310 9.866 2.096 1.00 97.19 113 LEU A O 1
ATOM 884 N N . LEU A 1 114 ? -10.446 10.943 1.476 1.00 95.12 114 LEU A N 1
ATOM 885 C CA . LEU A 1 114 ? -10.569 12.002 2.491 1.00 95.12 114 LEU A CA 1
ATOM 886 C C . LEU A 1 114 ? -11.945 12.699 2.509 1.00 95.12 114 LEU A C 1
ATOM 888 O O . LEU A 1 114 ? -12.483 12.881 3.603 1.00 95.12 114 LEU A O 1
ATOM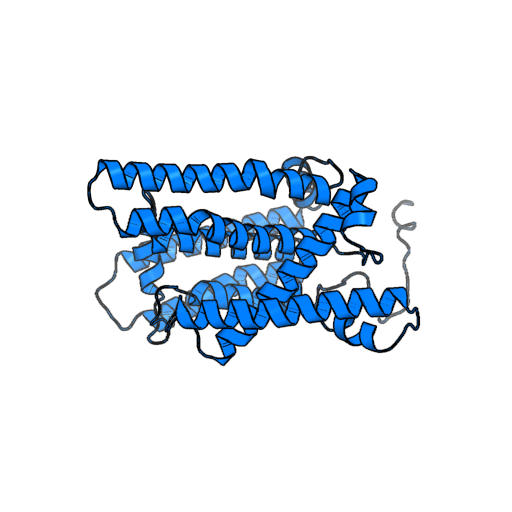 892 N N . PRO A 1 115 ? -12.575 13.048 1.366 1.00 96.75 115 PRO A N 1
ATOM 893 C CA . PRO A 1 115 ? -13.919 13.628 1.376 1.00 96.75 115 PRO A CA 1
ATOM 894 C C . PRO A 1 115 ? -14.983 12.654 1.901 1.00 96.75 115 PRO A C 1
ATOM 896 O O . PRO A 1 115 ? -15.887 13.061 2.628 1.00 96.75 115 PRO A O 1
ATOM 899 N N . VAL A 1 116 ? -14.858 11.361 1.580 1.00 97.12 116 VAL A N 1
ATOM 900 C CA . VAL A 1 116 ? -15.774 10.305 2.049 1.00 97.12 116 VAL A CA 1
ATOM 901 C C . VAL A 1 116 ? -15.644 10.123 3.559 1.00 97.12 116 VAL A C 1
ATOM 903 O O . VAL A 1 116 ? -16.638 10.061 4.277 1.00 97.12 116 VAL A O 1
ATOM 906 N N . PHE A 1 117 ? -14.411 10.090 4.050 1.00 95.44 117 PHE A N 1
ATOM 907 C CA . PHE A 1 117 ? -14.083 10.034 5.468 1.00 95.44 117 PHE A CA 1
ATOM 908 C C . PHE A 1 117 ? -14.604 11.246 6.236 1.00 95.44 117 PHE A C 1
ATOM 910 O O . PHE A 1 117 ? -15.200 11.095 7.303 1.00 95.44 117 PHE A O 1
ATOM 917 N N . HIS A 1 118 ? -14.443 12.443 5.673 1.00 95.56 118 HIS A N 1
ATOM 918 C CA . HIS A 1 118 ? -15.006 13.653 6.249 1.00 95.56 118 HIS A CA 1
ATOM 919 C C . HIS A 1 118 ? -16.537 13.573 6.324 1.00 95.56 118 HIS A C 1
ATOM 921 O O . HIS A 1 118 ? -17.102 13.808 7.389 1.00 95.56 118 HIS A O 1
ATOM 927 N N . TYR A 1 119 ? -17.206 13.148 5.251 1.00 96.44 119 TYR A N 1
ATOM 928 C CA . TYR A 1 119 ? -18.656 12.948 5.240 1.00 96.44 119 TYR A CA 1
ATOM 929 C C . TYR A 1 119 ? -19.118 11.944 6.312 1.00 96.44 119 TYR A C 1
ATOM 931 O O . TYR A 1 119 ? -19.966 12.275 7.140 1.00 96.44 119 TYR A O 1
ATOM 939 N N . LEU A 1 120 ? -18.494 10.761 6.380 1.00 95.56 120 LEU A N 1
ATOM 940 C CA . LEU A 1 120 ? -18.785 9.734 7.392 1.00 95.56 120 LEU A CA 1
ATOM 941 C C . LEU A 1 120 ? -18.560 10.221 8.833 1.00 95.56 120 LEU A C 1
ATOM 943 O O . LEU A 1 120 ? -19.214 9.743 9.758 1.00 95.56 120 LEU A O 1
ATOM 947 N N . SER A 1 121 ? -17.661 11.188 9.042 1.00 93.94 121 SER A N 1
ATOM 948 C CA . SER A 1 121 ? -17.421 11.775 10.364 1.00 93.94 121 SER A CA 1
ATOM 949 C C . SER A 1 121 ? -18.572 12.673 10.841 1.00 93.94 121 SER A C 1
ATOM 951 O O . SER A 1 121 ? -18.791 12.783 12.053 1.00 93.94 121 SER A O 1
ATOM 953 N N . LEU A 1 122 ? -19.343 13.250 9.911 1.00 95.81 122 LEU A N 1
ATOM 954 C CA . LEU A 1 122 ? -20.438 14.188 10.180 1.00 95.81 122 LEU A CA 1
ATOM 955 C C . LEU A 1 122 ? -21.793 13.494 10.336 1.00 95.81 122 LEU A C 1
ATOM 957 O O . LEU A 1 122 ? -22.594 13.894 11.179 1.00 95.81 122 LEU A O 1
ATOM 961 N N . VAL A 1 123 ? -22.052 12.456 9.542 1.00 95.50 123 VAL A N 1
ATOM 962 C CA . VAL A 1 123 ? -23.370 11.813 9.494 1.00 95.50 123 VAL A CA 1
ATOM 963 C C . VAL A 1 123 ? -23.557 10.783 10.608 1.00 95.50 123 VAL A C 1
ATOM 965 O O . VAL A 1 123 ? -22.604 10.162 11.088 1.00 95.50 123 VAL A O 1
ATOM 968 N N . ARG A 1 124 ? -24.802 10.617 11.059 1.00 94.00 124 ARG A N 1
ATOM 969 C CA . ARG A 1 124 ? -25.187 9.635 12.093 1.00 94.00 124 ARG A CA 1
ATOM 970 C C . ARG A 1 124 ? -26.411 8.810 11.704 1.00 94.00 124 ARG A C 1
ATOM 972 O O . ARG A 1 124 ? -26.561 7.699 12.204 1.00 94.00 124 ARG A O 1
ATOM 979 N N . GLU A 1 125 ? -27.249 9.332 10.811 1.00 96.31 125 GLU A N 1
ATOM 980 C CA . GLU A 1 125 ? -28.443 8.653 10.318 1.00 96.31 125 GLU A CA 1
ATOM 981 C C . GLU A 1 125 ? -28.090 7.423 9.480 1.00 96.31 125 GLU A C 1
ATOM 983 O O . GLU A 1 125 ? -27.114 7.411 8.727 1.00 96.31 125 GLU A O 1
ATOM 988 N N . PHE A 1 126 ? -28.912 6.379 9.593 1.00 94.12 126 PHE A N 1
ATOM 989 C CA . PHE A 1 126 ? -28.630 5.077 8.986 1.00 94.12 126 PHE A CA 1
ATOM 990 C C . PHE A 1 126 ? -28.409 5.163 7.468 1.00 94.12 126 PHE A C 1
ATOM 992 O O . PHE A 1 126 ? -27.423 4.633 6.955 1.00 94.12 126 PHE A O 1
ATOM 999 N N . TRP A 1 127 ? -29.301 5.849 6.748 1.00 95.88 127 TRP A N 1
ATOM 1000 C CA . TRP A 1 127 ? -29.231 5.950 5.288 1.00 95.88 127 TRP A CA 1
ATOM 1001 C C . TRP A 1 127 ? -28.017 6.749 4.812 1.00 95.88 127 TRP A C 1
ATOM 1003 O O . TRP A 1 127 ? -27.370 6.346 3.848 1.00 95.88 127 TRP A O 1
ATOM 1013 N N . ASP A 1 128 ? -27.654 7.813 5.525 1.00 96.56 128 ASP A N 1
ATOM 1014 C CA . ASP A 1 128 ? -26.474 8.619 5.208 1.00 96.56 128 ASP A CA 1
ATOM 1015 C C . ASP A 1 128 ? -25.175 7.827 5.420 1.00 96.56 128 ASP A C 1
ATOM 1017 O O . ASP A 1 128 ? -24.262 7.870 4.594 1.00 96.56 128 ASP A O 1
ATOM 1021 N N . VAL A 1 129 ? -25.102 7.021 6.485 1.00 95.25 129 VAL A N 1
ATOM 1022 C CA . VAL A 1 129 ? -23.966 6.114 6.718 1.00 95.25 129 VAL A CA 1
ATOM 1023 C C . VAL A 1 129 ? -23.854 5.076 5.596 1.00 95.25 129 VAL A C 1
ATOM 1025 O O . VAL A 1 129 ? -22.753 4.809 5.111 1.00 95.25 129 VAL A O 1
ATOM 1028 N N . VAL A 1 130 ? -24.979 4.517 5.134 1.00 95.56 130 VAL A N 1
ATOM 1029 C CA . VAL A 1 130 ? -24.997 3.587 3.992 1.00 95.56 130 VAL A CA 1
ATOM 1030 C C . VAL A 1 130 ? -24.484 4.267 2.722 1.00 95.56 130 VAL A C 1
ATOM 1032 O O . VAL A 1 130 ? -23.651 3.686 2.029 1.00 95.56 130 VAL A O 1
ATOM 1035 N N . VAL A 1 131 ? -24.910 5.502 2.437 1.00 96.75 131 VAL A N 1
ATOM 1036 C CA . VAL A 1 131 ? -24.398 6.288 1.300 1.00 96.75 131 VAL A CA 1
ATOM 1037 C C . VAL A 1 131 ? -22.887 6.494 1.414 1.00 96.75 131 VAL A C 1
ATOM 1039 O O . VAL A 1 131 ? -22.171 6.291 0.435 1.00 96.75 131 VAL A O 1
ATOM 1042 N N . GLY A 1 132 ? -22.376 6.813 2.605 1.00 96.81 132 GLY A N 1
ATOM 1043 C CA . GLY A 1 132 ? -20.938 6.949 2.837 1.00 96.81 132 GLY A CA 1
ATOM 1044 C C . GLY A 1 132 ? -20.159 5.644 2.618 1.00 96.81 132 GLY A C 1
ATOM 1045 O O . GLY A 1 132 ? -19.098 5.660 1.994 1.00 96.81 132 GLY A O 1
ATOM 1046 N N . HIS A 1 133 ? -20.693 4.494 3.045 1.00 96.25 133 HIS A N 1
ATOM 1047 C CA . HIS A 1 133 ? -20.095 3.184 2.751 1.00 96.25 133 HIS A CA 1
ATOM 1048 C C . HIS A 1 133 ? -20.116 2.855 1.251 1.00 96.25 133 HIS A C 1
ATOM 1050 O O . HIS A 1 133 ? -19.125 2.359 0.715 1.00 96.25 133 HIS A O 1
ATOM 1056 N N . LEU A 1 134 ? -21.213 3.151 0.548 1.00 97.12 134 LEU A N 1
ATOM 1057 C CA . LEU A 1 134 ? -21.292 2.971 -0.903 1.00 97.12 134 LEU A CA 1
ATOM 1058 C C . LEU A 1 134 ? -20.278 3.862 -1.628 1.00 97.12 134 LEU A C 1
ATOM 1060 O O . LEU A 1 134 ? -19.582 3.384 -2.522 1.00 97.12 134 LEU A O 1
ATOM 1064 N N . ALA A 1 135 ? -20.142 5.122 -1.208 1.00 97.62 135 ALA A N 1
ATOM 1065 C CA . ALA A 1 135 ? -19.146 6.046 -1.738 1.00 97.62 135 ALA A CA 1
ATOM 1066 C C . ALA A 1 135 ? -17.715 5.535 -1.507 1.00 97.62 135 ALA A C 1
ATOM 1068 O O . ALA A 1 135 ? -16.895 5.592 -2.419 1.00 97.62 135 ALA A O 1
ATOM 1069 N N . PHE A 1 136 ? -17.423 4.961 -0.336 1.00 97.50 136 PHE A N 1
ATOM 1070 C CA . PHE A 1 136 ? -16.129 4.333 -0.051 1.00 97.50 136 PHE A CA 1
ATOM 1071 C C . PHE A 1 136 ? -15.799 3.223 -1.063 1.00 97.50 136 PHE A C 1
ATOM 1073 O O . PHE A 1 136 ? -14.732 3.238 -1.680 1.00 97.50 136 PHE A O 1
ATOM 1080 N N . TYR A 1 137 ? -16.729 2.289 -1.290 1.00 97.00 137 TYR A N 1
ATOM 1081 C CA . TYR A 1 137 ? -16.529 1.207 -2.258 1.00 97.00 137 TYR A CA 1
ATOM 1082 C C . TYR A 1 137 ? -16.462 1.709 -3.703 1.00 97.00 137 TYR A C 1
ATOM 1084 O O . TYR A 1 137 ? -15.653 1.205 -4.482 1.00 97.00 137 TYR A O 1
ATOM 1092 N N . ALA A 1 138 ? -17.255 2.724 -4.053 1.00 97.94 138 ALA A N 1
ATOM 1093 C CA . ALA A 1 138 ? -17.209 3.359 -5.364 1.00 97.94 138 ALA A CA 1
ATOM 1094 C C . ALA A 1 138 ? -15.847 4.025 -5.627 1.00 97.94 138 ALA A C 1
ATOM 1096 O O . ALA A 1 138 ? -15.292 3.853 -6.710 1.00 97.94 138 ALA A O 1
ATOM 1097 N N . THR A 1 139 ? -15.261 4.709 -4.640 1.00 97.62 139 THR A N 1
ATOM 1098 C CA . THR A 1 139 ? -13.922 5.312 -4.755 1.00 97.62 139 THR A CA 1
ATOM 1099 C C . THR A 1 139 ? -12.822 4.259 -4.898 1.00 97.62 139 THR A C 1
ATOM 1101 O O . THR A 1 139 ? -11.907 4.445 -5.703 1.00 97.62 139 THR A O 1
ATOM 1104 N N . ILE A 1 140 ? -12.905 3.134 -4.176 1.00 96.75 140 ILE A N 1
ATOM 1105 C CA . ILE A 1 140 ? -11.965 2.012 -4.355 1.00 96.75 140 ILE A CA 1
ATOM 1106 C C . ILE A 1 140 ? -12.093 1.428 -5.763 1.00 96.75 140 ILE A C 1
ATOM 1108 O O . ILE A 1 140 ? -11.086 1.237 -6.445 1.00 96.75 140 ILE A O 1
ATOM 1112 N N . PHE A 1 141 ? -13.323 1.177 -6.216 1.00 97.31 141 PHE A N 1
ATOM 1113 C CA . PHE A 1 141 ? -13.595 0.659 -7.553 1.00 97.31 141 PHE A CA 1
ATOM 1114 C C . PHE A 1 141 ? -13.052 1.603 -8.631 1.00 97.31 141 PHE A C 1
ATOM 1116 O O . PHE A 1 141 ? -12.320 1.174 -9.523 1.00 97.31 141 PHE A O 1
ATOM 1123 N N . PHE A 1 142 ? -13.346 2.898 -8.516 1.00 96.88 142 PHE A N 1
ATOM 1124 C CA . PHE A 1 142 ? -12.857 3.915 -9.437 1.00 96.88 142 PHE A CA 1
ATOM 1125 C C . PHE A 1 142 ? -11.328 3.964 -9.455 1.00 96.88 142 PHE A C 1
ATOM 1127 O O . PHE A 1 142 ? -10.737 3.876 -10.525 1.00 96.88 142 PHE A O 1
ATOM 1134 N N . THR A 1 143 ? -10.676 4.020 -8.293 1.00 96.44 143 THR A N 1
ATOM 1135 C CA . THR A 1 143 ? -9.208 4.039 -8.215 1.00 96.44 143 THR A CA 1
ATOM 1136 C C . THR A 1 143 ? -8.594 2.787 -8.849 1.00 96.44 143 THR A C 1
ATOM 1138 O O . THR A 1 143 ? -7.625 2.885 -9.603 1.00 96.44 143 THR A O 1
ATOM 1141 N N . PHE A 1 144 ? -9.177 1.607 -8.623 1.00 96.12 144 PHE A N 1
ATOM 1142 C CA . PHE A 1 144 ? -8.691 0.375 -9.239 1.00 96.12 144 PHE A CA 1
ATOM 1143 C C . PHE A 1 144 ? -8.796 0.412 -10.770 1.00 96.12 144 PHE A C 1
ATOM 1145 O O . PHE A 1 144 ? -7.796 0.191 -11.450 1.00 96.12 144 PHE A O 1
ATOM 1152 N N . PHE A 1 145 ? -9.974 0.716 -11.323 1.00 96.88 145 PHE A N 1
ATOM 1153 C CA . PHE A 1 145 ? -10.201 0.661 -12.773 1.00 96.88 145 PHE A CA 1
ATOM 1154 C C . PHE A 1 145 ? -9.619 1.852 -13.540 1.00 96.88 145 PHE A C 1
ATOM 1156 O O . PHE A 1 145 ? -9.176 1.675 -14.671 1.00 96.88 145 PHE A O 1
ATOM 1163 N N . ALA A 1 146 ? -9.618 3.048 -12.953 1.00 95.88 146 ALA A N 1
ATOM 1164 C CA . ALA A 1 146 ? -9.172 4.267 -13.621 1.00 95.88 146 ALA A CA 1
ATOM 1165 C C . ALA A 1 146 ? -7.678 4.557 -13.425 1.00 95.88 146 ALA A C 1
ATOM 1167 O O . ALA A 1 146 ? -7.090 5.225 -14.271 1.00 95.88 146 ALA A O 1
ATOM 1168 N N . LEU A 1 147 ? -7.057 4.070 -12.340 1.00 94.19 147 LEU A N 1
ATOM 1169 C CA . LEU A 1 147 ? -5.660 4.382 -12.010 1.00 94.19 147 LEU A CA 1
ATOM 1170 C C . LEU A 1 147 ? -4.779 3.129 -11.955 1.00 94.19 147 LEU A C 1
ATOM 1172 O O . LEU A 1 147 ? -3.862 2.990 -12.764 1.00 94.19 147 LEU A O 1
ATOM 1176 N N . LEU A 1 148 ? -5.055 2.195 -11.038 1.00 95.31 148 LEU A N 1
ATOM 1177 C CA . LEU A 1 148 ? -4.147 1.067 -10.776 1.00 95.31 148 LEU A CA 1
ATOM 1178 C C . LEU A 1 148 ? -4.073 0.087 -11.947 1.00 95.31 148 LEU A C 1
ATOM 1180 O O . LEU A 1 148 ? -2.986 -0.344 -12.333 1.00 95.31 148 LEU A O 1
ATOM 1184 N N . LEU A 1 149 ? -5.219 -0.259 -12.535 1.00 95.88 149 LEU A N 1
ATOM 1185 C CA . LEU A 1 149 ? -5.278 -1.204 -13.638 1.00 95.88 149 LEU A CA 1
ATOM 1186 C C . LEU A 1 149 ? -4.569 -0.641 -14.887 1.00 95.88 149 LEU A C 1
ATOM 1188 O O . LEU A 1 149 ? -3.636 -1.302 -15.347 1.00 95.88 149 LEU A O 1
ATOM 1192 N N . PRO A 1 150 ? -4.873 0.570 -15.400 1.00 95.50 150 PRO A N 1
ATOM 1193 C CA . PRO A 1 150 ? -4.130 1.149 -16.522 1.00 95.50 150 PRO A CA 1
ATOM 1194 C C . PRO A 1 150 ? -2.625 1.268 -16.260 1.00 95.50 150 PRO A C 1
ATOM 1196 O O . PRO A 1 150 ? -1.823 0.915 -17.123 1.00 95.50 150 PRO A O 1
ATOM 1199 N N . TRP A 1 151 ? -2.223 1.685 -15.055 1.00 95.38 151 TRP A N 1
ATOM 1200 C CA . TRP A 1 151 ? -0.808 1.776 -14.692 1.00 95.38 151 TRP A CA 1
ATOM 1201 C C . TRP A 1 151 ? -0.126 0.398 -14.703 1.00 95.38 151 TRP A C 1
ATOM 1203 O O . TRP A 1 151 ? 0.956 0.247 -15.269 1.00 95.38 151 TRP A O 1
ATOM 1213 N N . SER A 1 152 ? -0.779 -0.654 -14.208 1.00 95.69 152 SER A N 1
ATOM 1214 C CA . SER A 1 152 ? -0.225 -2.012 -14.293 1.00 95.69 152 SER A CA 1
ATOM 1215 C C . SER A 1 152 ? -0.057 -2.512 -15.738 1.00 95.69 152 SER A C 1
ATOM 1217 O O . SER A 1 152 ? 0.944 -3.159 -16.048 1.00 95.69 152 SER A O 1
ATOM 1219 N N . PHE A 1 153 ? -0.963 -2.149 -16.656 1.00 95.50 153 PHE A N 1
ATOM 1220 C CA . PHE A 1 153 ? -0.791 -2.431 -18.086 1.00 95.50 153 PHE A CA 1
ATOM 1221 C C . PHE A 1 153 ? 0.422 -1.701 -18.667 1.00 95.50 153 PHE A C 1
ATOM 1223 O O . PHE A 1 153 ? 1.159 -2.289 -19.454 1.00 95.50 153 PHE A O 1
ATOM 1230 N N . LEU A 1 154 ? 0.667 -0.452 -18.268 1.00 93.31 154 LEU A N 1
ATOM 1231 C CA . LEU A 1 154 ? 1.841 0.308 -18.707 1.00 93.31 154 LEU A CA 1
ATOM 1232 C C . LEU A 1 154 ? 3.147 -0.319 -18.207 1.00 93.31 154 LEU A C 1
ATOM 1234 O O . LEU A 1 154 ? 4.086 -0.480 -18.986 1.00 93.31 154 LEU A O 1
ATOM 1238 N N . ILE A 1 155 ? 3.189 -0.737 -16.937 1.00 92.31 155 ILE A N 1
ATOM 1239 C CA . ILE A 1 155 ? 4.330 -1.462 -16.353 1.00 92.31 155 ILE A CA 1
ATOM 1240 C C . ILE A 1 155 ? 4.633 -2.731 -17.159 1.00 92.31 155 ILE A C 1
ATOM 1242 O O . ILE A 1 155 ? 5.793 -3.015 -17.449 1.00 92.31 155 ILE A O 1
ATOM 1246 N N . LEU A 1 156 ? 3.592 -3.462 -17.559 1.00 93.12 156 LEU A N 1
ATOM 1247 C CA . LEU A 1 156 ? 3.700 -4.732 -18.277 1.00 93.12 156 LEU A CA 1
ATOM 1248 C C . LEU A 1 156 ? 3.630 -4.598 -19.807 1.00 93.12 156 LEU A C 1
ATOM 1250 O O . LEU A 1 156 ? 3.392 -5.592 -20.496 1.00 93.12 156 LEU A O 1
ATOM 1254 N N . ARG A 1 157 ? 3.819 -3.389 -20.354 1.00 89.88 157 ARG A N 1
ATOM 1255 C CA . ARG A 1 157 ? 3.829 -3.116 -21.805 1.00 89.88 157 ARG A CA 1
ATOM 1256 C C . ARG A 1 157 ? 2.599 -3.670 -22.546 1.00 89.88 157 ARG A C 1
ATOM 1258 O O . ARG A 1 157 ? 2.706 -4.224 -23.636 1.00 89.88 157 ARG A O 1
ATOM 1265 N N . GLY A 1 158 ? 1.424 -3.543 -21.936 1.00 89.56 158 GLY A N 1
ATOM 1266 C CA . GLY A 1 158 ? 0.138 -3.971 -22.491 1.00 89.56 158 GLY A CA 1
ATOM 1267 C C . GLY A 1 158 ? -0.263 -5.413 -22.168 1.00 89.56 158 GLY A C 1
ATOM 1268 O O . GLY A 1 158 ? -1.372 -5.822 -22.512 1.00 89.56 158 GLY A O 1
ATOM 1269 N N . MET A 1 159 ? 0.574 -6.195 -21.478 1.00 92.12 159 MET A N 1
ATOM 1270 C CA . MET A 1 159 ? 0.173 -7.532 -21.036 1.00 92.12 159 MET A CA 1
ATOM 1271 C C . MET A 1 159 ? -0.858 -7.454 -19.907 1.00 92.12 159 MET A C 1
ATOM 1273 O O . MET A 1 159 ? -0.739 -6.648 -18.987 1.00 92.12 159 MET A O 1
ATOM 1277 N N . ASN A 1 160 ? -1.850 -8.349 -19.945 1.00 94.88 160 ASN A N 1
ATOM 1278 C CA . ASN A 1 160 ? -2.825 -8.465 -18.867 1.00 94.88 160 ASN A CA 1
ATOM 1279 C C . ASN A 1 160 ? -2.123 -8.822 -17.532 1.00 94.88 160 ASN A C 1
ATOM 1281 O O . ASN A 1 160 ? -1.462 -9.867 -17.470 1.00 94.88 160 ASN A O 1
ATOM 1285 N N . PRO A 1 161 ? -2.295 -8.021 -16.462 1.00 95.50 161 PRO A N 1
ATOM 1286 C CA . PRO A 1 161 ? -1.586 -8.225 -15.199 1.00 95.50 161 PRO A CA 1
ATOM 1287 C C . PRO A 1 161 ? -1.927 -9.524 -14.472 1.00 95.50 161 PRO A C 1
ATOM 1289 O O . PRO A 1 161 ? -1.047 -10.130 -13.867 1.00 95.50 161 PRO A O 1
ATOM 1292 N N . LEU A 1 162 ? -3.176 -9.991 -14.561 1.00 94.12 162 LEU A N 1
ATOM 1293 C CA . LEU A 1 162 ? -3.591 -11.252 -13.939 1.00 94.12 162 LEU A CA 1
ATOM 1294 C C . LEU A 1 162 ? -2.950 -12.448 -14.647 1.00 94.12 162 LEU A C 1
ATOM 1296 O O . LEU A 1 162 ? -2.453 -13.363 -13.996 1.00 94.12 162 LEU A O 1
ATOM 1300 N N . ASN A 1 163 ? -2.902 -12.415 -15.981 1.00 95.31 163 ASN A N 1
ATOM 1301 C CA . ASN A 1 163 ? -2.211 -13.433 -16.769 1.00 95.31 163 ASN A CA 1
ATOM 1302 C C . ASN A 1 163 ? -0.700 -13.425 -16.498 1.00 95.31 163 ASN A C 1
ATOM 1304 O O . ASN A 1 163 ? -0.086 -14.482 -16.362 1.00 95.31 163 ASN A O 1
ATOM 1308 N N . TRP A 1 164 ? -0.096 -12.236 -16.394 1.00 96.25 164 TRP A N 1
ATOM 1309 C CA . TRP A 1 164 ? 1.306 -12.103 -16.004 1.00 96.25 164 TRP A CA 1
ATOM 1310 C C . TRP A 1 164 ? 1.553 -12.704 -14.619 1.00 96.25 164 TRP A C 1
ATOM 1312 O O . TRP A 1 164 ? 2.453 -13.527 -14.484 1.00 96.25 164 TRP A O 1
ATOM 1322 N N . LEU A 1 165 ? 0.723 -12.371 -13.624 1.00 94.94 165 LEU A N 1
ATOM 1323 C CA . LEU A 1 165 ? 0.854 -12.885 -12.263 1.00 94.94 165 LEU A CA 1
ATOM 1324 C C . LEU A 1 165 ? 0.726 -14.409 -12.234 1.00 94.94 165 LEU A C 1
ATOM 1326 O O . LEU A 1 165 ? 1.559 -15.084 -11.639 1.00 94.94 165 LEU A O 1
ATOM 1330 N N . TRP A 1 166 ? -0.270 -14.965 -12.927 1.00 95.00 166 TRP A N 1
ATOM 1331 C CA . TRP A 1 166 ? -0.447 -16.413 -13.018 1.00 95.00 166 TRP A CA 1
ATOM 1332 C C . TRP A 1 166 ? 0.799 -17.101 -13.584 1.00 95.00 166 TRP A C 1
ATOM 1334 O O . TRP A 1 166 ? 1.322 -18.033 -12.974 1.00 95.00 166 TRP A O 1
ATOM 1344 N N . LYS A 1 167 ? 1.330 -16.605 -14.708 1.00 95.19 167 LYS A N 1
ATOM 1345 C CA . LYS A 1 167 ? 2.566 -17.125 -15.317 1.00 95.19 167 LYS A CA 1
ATOM 1346 C C . LYS A 1 167 ? 3.777 -16.945 -14.408 1.00 95.19 167 LYS A C 1
ATOM 1348 O O . LYS A 1 167 ? 4.621 -17.830 -14.331 1.00 95.19 167 LYS A O 1
ATOM 1353 N N . TYR A 1 168 ? 3.866 -15.813 -13.719 1.00 94.25 168 TYR A N 1
ATOM 1354 C CA . TYR A 1 168 ? 4.950 -15.515 -12.794 1.00 94.25 168 TYR A CA 1
ATOM 1355 C C . TYR A 1 168 ? 4.964 -16.504 -11.622 1.00 94.25 168 TYR A C 1
ATOM 1357 O O . TYR A 1 168 ? 6.019 -17.040 -11.288 1.00 94.25 168 TYR A O 1
ATOM 1365 N N . LEU A 1 169 ? 3.803 -16.808 -11.037 1.00 94.75 169 LEU A N 1
ATOM 1366 C CA . LEU A 1 169 ? 3.691 -17.724 -9.899 1.00 94.75 169 LEU A CA 1
ATOM 1367 C C . LEU A 1 169 ? 3.817 -19.200 -10.302 1.00 94.75 169 LEU A C 1
ATOM 1369 O O . LEU A 1 169 ? 4.391 -19.980 -9.553 1.00 94.75 169 LEU A O 1
ATOM 1373 N N . THR A 1 170 ? 3.336 -19.584 -11.486 1.00 94.44 170 THR A N 1
ATOM 1374 C CA . THR A 1 170 ? 3.397 -20.977 -11.979 1.00 94.44 170 THR A CA 1
ATOM 1375 C C . THR A 1 170 ? 4.705 -21.328 -12.690 1.00 94.44 170 THR A C 1
ATOM 1377 O O . THR A 1 170 ? 4.892 -22.472 -13.091 1.00 94.44 170 THR A O 1
ATOM 1380 N N . LYS A 1 171 ? 5.633 -20.370 -12.829 1.00 93.31 171 LYS A N 1
ATOM 1381 C CA . LYS A 1 171 ? 6.913 -20.573 -13.525 1.00 93.31 171 LYS A CA 1
ATOM 1382 C C . LYS A 1 171 ? 7.779 -21.672 -12.900 1.00 93.31 171 LYS A C 1
ATOM 1384 O O . LYS A 1 171 ? 8.501 -22.347 -13.625 1.00 93.31 171 LYS A O 1
ATOM 1389 N N . GLN A 1 172 ? 7.757 -21.805 -11.576 1.00 92.19 172 GLN A N 1
ATOM 1390 C CA . GLN A 1 172 ? 8.527 -22.811 -10.845 1.00 92.19 172 GLN A CA 1
ATOM 1391 C C . GLN A 1 172 ? 7.651 -23.450 -9.771 1.00 92.19 172 GLN A C 1
ATOM 1393 O O . GLN A 1 172 ? 6.912 -22.753 -9.076 1.00 92.19 172 GLN A O 1
ATOM 1398 N N . GLU A 1 173 ? 7.775 -24.762 -9.585 1.00 93.38 173 GLU A N 1
ATOM 1399 C CA . GLU A 1 173 ? 6.980 -25.508 -8.601 1.00 93.38 173 GLU A CA 1
ATOM 1400 C C . GLU A 1 173 ? 7.247 -25.038 -7.163 1.00 93.38 173 GLU A C 1
ATOM 1402 O O . GLU A 1 173 ? 6.322 -24.959 -6.353 1.00 93.38 173 GLU A O 1
ATOM 1407 N N . ILE A 1 174 ? 8.486 -24.620 -6.863 1.00 94.44 174 ILE A N 1
ATOM 1408 C CA . ILE A 1 174 ? 8.868 -24.087 -5.547 1.00 94.44 174 ILE A CA 1
ATOM 1409 C C . ILE A 1 174 ? 8.023 -22.873 -5.137 1.00 94.44 174 ILE A C 1
ATOM 1411 O O . ILE A 1 174 ? 7.660 -22.749 -3.969 1.00 94.44 174 ILE A O 1
ATOM 1415 N N . ARG A 1 175 ? 7.622 -22.025 -6.095 1.00 94.94 175 ARG A N 1
ATOM 1416 C CA . ARG A 1 175 ? 6.756 -20.863 -5.840 1.00 94.94 175 ARG A CA 1
ATOM 1417 C C . ARG A 1 175 ? 5.381 -21.297 -5.359 1.00 94.94 175 ARG A C 1
ATOM 1419 O O . ARG A 1 175 ? 4.840 -20.700 -4.434 1.00 94.94 175 ARG A O 1
ATOM 1426 N N . LEU A 1 176 ? 4.828 -22.355 -5.949 1.00 95.25 176 LEU A N 1
ATOM 1427 C CA . LEU A 1 176 ? 3.522 -22.889 -5.565 1.00 95.25 176 LEU A CA 1
ATOM 1428 C C . LEU A 1 176 ? 3.569 -23.519 -4.171 1.00 95.25 176 LEU A C 1
ATOM 1430 O O . LEU A 1 176 ? 2.690 -23.243 -3.353 1.00 95.25 176 LEU A O 1
ATOM 1434 N N . TYR A 1 177 ? 4.615 -24.294 -3.867 1.00 96.38 177 TYR A N 1
ATOM 1435 C CA . TYR A 1 177 ? 4.817 -24.843 -2.524 1.00 96.38 177 TYR A CA 1
ATOM 1436 C C . TYR A 1 177 ? 4.987 -23.742 -1.472 1.00 96.38 177 TYR A C 1
ATOM 1438 O O . TYR A 1 177 ? 4.395 -23.823 -0.394 1.00 96.38 177 TYR A O 1
ATOM 1446 N N . LEU A 1 178 ? 5.730 -22.682 -1.798 1.00 96.69 178 LEU A N 1
ATOM 1447 C CA . LEU A 1 178 ? 5.928 -21.533 -0.919 1.00 96.69 178 LEU A CA 1
ATOM 1448 C C . LEU A 1 178 ? 4.617 -20.778 -0.649 1.00 96.69 178 LEU A C 1
ATOM 1450 O O . LEU A 1 178 ? 4.318 -20.465 0.503 1.00 96.69 178 LEU A O 1
ATOM 1454 N N . ILE A 1 179 ? 3.799 -20.540 -1.679 1.00 96.06 179 ILE A N 1
ATOM 1455 C CA . ILE A 1 179 ? 2.481 -19.904 -1.526 1.00 96.06 179 ILE A CA 1
ATOM 1456 C C . ILE A 1 179 ? 1.553 -20.779 -0.682 1.00 96.06 179 ILE A C 1
ATOM 1458 O O . ILE A 1 179 ? 0.899 -20.268 0.225 1.00 96.06 179 ILE A O 1
ATOM 1462 N N . ALA A 1 180 ? 1.519 -22.093 -0.923 1.00 96.38 180 ALA A N 1
ATOM 1463 C CA . ALA A 1 180 ? 0.720 -23.019 -0.122 1.00 96.38 180 ALA A CA 1
ATOM 1464 C C . ALA A 1 180 ? 1.142 -22.999 1.357 1.00 96.38 180 ALA A C 1
ATOM 1466 O O . ALA A 1 180 ? 0.294 -22.946 2.253 1.00 96.38 180 ALA A O 1
ATOM 1467 N N . HIS A 1 181 ? 2.452 -22.963 1.615 1.00 97.25 181 HIS A N 1
ATOM 1468 C CA . HIS A 1 181 ? 3.005 -22.792 2.951 1.00 97.25 181 HIS A CA 1
ATOM 1469 C C . HIS A 1 181 ? 2.555 -21.464 3.586 1.00 97.25 181 HIS A C 1
ATOM 1471 O O . HIS A 1 181 ? 2.039 -21.464 4.705 1.00 97.25 181 HIS A O 1
ATOM 1477 N N . TRP A 1 182 ? 2.661 -20.338 2.875 1.00 97.19 182 TRP A N 1
ATOM 1478 C CA . TRP A 1 182 ? 2.185 -19.044 3.374 1.00 97.19 182 TRP A CA 1
ATOM 1479 C C . TRP A 1 182 ? 0.684 -19.041 3.667 1.00 97.19 182 TRP A C 1
ATOM 1481 O O . TRP A 1 182 ? 0.276 -18.541 4.714 1.00 97.19 182 TRP A O 1
ATOM 1491 N N . CYS A 1 183 ? -0.140 -19.645 2.806 1.00 96.56 183 CYS A N 1
ATOM 1492 C CA . CYS A 1 183 ? -1.572 -19.800 3.054 1.00 96.56 183 CYS A CA 1
ATOM 1493 C C . CYS A 1 183 ? -1.838 -20.569 4.354 1.00 96.56 183 CYS A C 1
ATOM 1495 O O . CYS A 1 183 ? -2.680 -20.147 5.146 1.00 96.56 183 CYS A O 1
ATOM 1497 N N . CYS A 1 184 ? -1.094 -21.648 4.618 1.00 97.06 184 CYS A N 1
ATOM 1498 C CA . CYS A 1 184 ? -1.192 -22.391 5.875 1.00 97.06 184 CYS A CA 1
ATOM 1499 C C . CYS A 1 184 ? -0.864 -21.499 7.086 1.00 97.06 184 CYS A C 1
ATOM 1501 O O . CYS A 1 184 ? -1.652 -21.424 8.031 1.00 97.06 184 CYS A O 1
ATOM 1503 N N . VAL A 1 185 ? 0.240 -20.745 7.032 1.00 96.81 185 VAL A N 1
ATOM 1504 C CA . VAL A 1 185 ? 0.637 -19.828 8.116 1.00 96.81 185 VAL A CA 1
ATOM 1505 C C . VAL A 1 185 ? -0.409 -18.729 8.339 1.00 96.81 185 VAL A C 1
ATOM 1507 O O . VAL A 1 185 ? -0.738 -18.414 9.485 1.00 96.81 185 VAL A O 1
ATOM 1510 N N . VAL A 1 186 ? -0.990 -18.170 7.274 1.00 94.69 186 VAL A N 1
ATOM 1511 C CA . VAL A 1 186 ? -2.066 -17.168 7.368 1.00 94.69 186 VAL A CA 1
ATOM 1512 C C . VAL A 1 186 ? -3.319 -17.762 8.015 1.00 94.69 186 VAL A C 1
ATOM 1514 O O . VAL A 1 186 ? -3.890 -17.137 8.908 1.00 94.69 186 VAL A O 1
ATOM 1517 N N . VAL A 1 187 ? -3.723 -18.980 7.644 1.00 95.19 187 VAL A N 1
ATOM 1518 C CA . VAL A 1 187 ? -4.869 -19.667 8.267 1.00 95.19 187 VAL A CA 1
ATOM 1519 C C . VAL A 1 187 ? -4.626 -19.892 9.760 1.00 95.19 187 VAL A C 1
ATOM 1521 O O . VAL A 1 187 ? -5.499 -19.582 10.573 1.00 95.19 187 VAL A O 1
ATOM 1524 N N . VAL A 1 188 ? -3.430 -20.352 10.140 1.00 94.38 188 VAL A N 1
ATOM 1525 C CA . VAL A 1 188 ? -3.031 -20.502 11.551 1.00 94.38 188 VAL A CA 1
ATOM 1526 C C . VAL A 1 188 ? -3.083 -19.158 12.283 1.00 94.38 188 VAL A C 1
ATOM 1528 O O . VAL A 1 188 ? -3.603 -19.083 13.397 1.00 94.38 188 VAL A O 1
ATOM 1531 N N . SER A 1 189 ? -2.610 -18.084 11.648 1.00 91.06 189 SER A N 1
ATOM 1532 C CA . SER A 1 189 ? -2.631 -16.726 12.206 1.00 91.06 189 SER A CA 1
ATOM 1533 C C . SER A 1 189 ? -4.061 -16.243 12.465 1.00 91.06 189 SER A C 1
ATOM 1535 O O . SER A 1 189 ? -4.365 -15.766 13.558 1.00 91.06 189 SER A O 1
ATOM 1537 N N . ILE A 1 190 ? -4.967 -16.417 11.497 1.00 89.81 190 ILE A N 1
ATOM 1538 C CA . ILE A 1 190 ? -6.383 -16.048 11.633 1.00 89.81 190 ILE A CA 1
ATOM 1539 C C . ILE A 1 190 ? -7.042 -16.870 12.745 1.00 89.81 190 ILE A C 1
ATOM 1541 O O . ILE A 1 190 ? -7.710 -16.304 13.612 1.00 89.81 190 ILE A O 1
ATOM 1545 N N . ALA A 1 191 ? -6.826 -18.188 12.768 1.00 90.44 191 ALA A N 1
ATOM 1546 C CA . ALA A 1 191 ? -7.362 -19.058 13.810 1.00 90.44 191 ALA A CA 1
ATOM 1547 C C . ALA A 1 191 ? -6.891 -18.617 15.205 1.00 90.44 191 ALA A C 1
ATOM 1549 O O . ALA A 1 191 ? -7.705 -18.490 16.120 1.00 90.44 191 ALA A O 1
ATOM 1550 N N . PHE A 1 192 ? -5.603 -18.300 15.356 1.00 88.38 192 PHE A N 1
ATOM 1551 C CA . PHE A 1 192 ? -5.039 -17.793 16.604 1.00 88.38 192 PHE A CA 1
ATOM 1552 C C . PHE A 1 192 ? -5.711 -16.488 17.066 1.00 88.38 192 PHE A C 1
ATOM 1554 O O . PHE A 1 192 ? -6.099 -16.384 18.232 1.00 88.38 192 PHE A O 1
ATOM 1561 N N . VAL A 1 193 ? -5.930 -15.521 16.163 1.00 85.12 193 VAL A N 1
ATOM 1562 C CA . VAL A 1 193 ? -6.627 -14.257 16.484 1.00 85.12 193 VAL A CA 1
ATOM 1563 C C . VAL A 1 193 ? -8.062 -14.503 16.916 1.00 85.12 193 VAL A C 1
ATOM 1565 O O . VAL A 1 193 ? -8.494 -13.956 17.928 1.00 85.12 193 VAL A O 1
ATOM 1568 N N . LEU A 1 194 ? -8.804 -15.338 16.187 1.00 84.31 194 LEU A N 1
ATOM 1569 C CA . LEU A 1 194 ? -10.203 -15.626 16.500 1.00 84.31 194 LEU A CA 1
ATOM 1570 C C . LEU A 1 194 ? -10.348 -16.330 17.854 1.00 84.31 194 LEU A C 1
ATOM 1572 O O . LEU A 1 194 ? -11.241 -15.996 18.633 1.00 84.31 194 LEU A O 1
ATOM 1576 N N . LEU A 1 195 ? -9.452 -17.270 18.166 1.00 84.81 195 LEU A N 1
ATOM 1577 C CA . LEU A 1 195 ? -9.419 -17.935 19.468 1.00 84.81 195 LEU A CA 1
ATOM 1578 C C . LEU A 1 195 ? -9.089 -16.946 20.586 1.00 84.81 195 LEU A C 1
ATOM 1580 O O . LEU A 1 195 ? -9.746 -16.957 21.627 1.00 84.81 195 LEU A O 1
ATOM 1584 N N . LYS A 1 196 ? -8.111 -16.060 20.369 1.00 81.06 196 LYS A N 1
ATOM 1585 C CA . LYS A 1 196 ? -7.688 -15.103 21.392 1.00 81.06 196 LYS A CA 1
ATOM 1586 C C . LYS A 1 196 ? -8.717 -14.002 21.632 1.00 81.06 196 LYS A C 1
ATOM 1588 O O . LYS A 1 196 ? -8.976 -13.663 22.785 1.00 81.06 196 LYS A O 1
ATOM 1593 N N . SER A 1 197 ? -9.344 -13.505 20.567 1.00 75.31 197 SER A N 1
ATOM 1594 C CA . SER A 1 197 ? -10.421 -12.511 20.615 1.00 75.31 197 SER A CA 1
ATOM 1595 C C . SER A 1 197 ? -11.613 -12.993 21.457 1.00 75.31 197 SER A C 1
ATOM 1597 O O . SER A 1 197 ? -12.236 -12.196 22.149 1.00 75.31 197 SER A O 1
ATOM 1599 N N . ARG A 1 198 ? -11.878 -14.308 21.506 1.00 73.50 198 ARG A N 1
ATOM 1600 C CA . ARG A 1 198 ? -12.929 -14.903 22.357 1.00 73.50 198 ARG A CA 1
ATOM 1601 C C . ARG A 1 198 ? -12.576 -14.986 23.850 1.00 73.50 198 ARG A C 1
ATOM 1603 O O . ARG A 1 198 ? -13.470 -15.173 24.668 1.00 73.50 198 ARG A O 1
ATOM 1610 N N . GLN A 1 199 ? -11.299 -14.881 24.224 1.00 68.94 199 GLN A N 1
ATOM 1611 C CA . GLN A 1 199 ? -10.797 -15.152 25.583 1.00 68.94 199 GLN A CA 1
ATOM 1612 C C . GLN A 1 199 ? -10.548 -13.888 26.434 1.00 68.94 199 GLN A C 1
ATOM 1614 O O . GLN A 1 199 ? -9.936 -13.969 27.501 1.00 68.94 199 GLN A O 1
ATOM 1619 N N . THR A 1 200 ? -10.965 -12.701 25.988 1.00 54.19 200 THR A N 1
ATOM 1620 C CA . THR A 1 200 ? -10.580 -11.417 26.599 1.00 54.19 200 THR A CA 1
ATOM 1621 C C . THR A 1 200 ? -11.228 -11.168 27.972 1.00 54.19 200 THR A C 1
ATOM 1623 O O . THR A 1 200 ? -12.276 -10.536 28.076 1.00 54.19 200 THR A O 1
ATOM 1626 N N . LYS A 1 201 ? -10.562 -11.631 29.042 1.00 50.31 201 LYS A N 1
ATOM 1627 C CA . LYS A 1 201 ? -10.686 -11.117 30.427 1.00 50.31 201 LYS A CA 1
ATOM 1628 C C . LYS A 1 201 ? -9.342 -10.903 31.155 1.00 50.31 201 LYS A C 1
ATOM 1630 O O . LYS A 1 201 ? -9.352 -10.604 32.342 1.00 50.31 201 LYS A O 1
ATOM 1635 N N . SER A 1 202 ? -8.182 -11.035 30.502 1.00 49.88 202 SER A N 1
ATOM 1636 C CA . SER A 1 202 ? -6.879 -10.875 31.179 1.00 49.88 202 SER A CA 1
ATOM 1637 C C . SER A 1 202 ? -5.892 -9.991 30.409 1.00 49.88 202 SER A C 1
ATOM 1639 O O . SER A 1 202 ? -5.494 -10.304 29.283 1.00 49.88 202 SER A O 1
ATOM 1641 N N . ASN A 1 203 ? -5.457 -8.919 31.081 1.00 48.75 203 ASN A N 1
ATOM 1642 C CA . ASN A 1 203 ? -4.488 -7.915 30.624 1.00 48.75 203 ASN A CA 1
ATOM 1643 C C . ASN A 1 203 ? -3.039 -8.444 30.526 1.00 48.75 203 ASN A C 1
ATOM 1645 O O . ASN A 1 203 ? -2.167 -7.755 30.014 1.00 48.75 203 ASN A O 1
ATOM 1649 N N . ALA A 1 204 ? -2.762 -9.685 30.942 1.00 45.66 204 ALA A N 1
ATOM 1650 C CA . ALA A 1 204 ? -1.418 -10.277 30.912 1.00 45.66 204 ALA A CA 1
ATOM 1651 C C . ALA A 1 204 ? -1.007 -10.868 29.538 1.00 45.66 204 ALA A C 1
ATOM 1653 O O . ALA A 1 204 ? -0.027 -11.604 29.448 1.00 45.66 204 ALA A O 1
ATOM 1654 N N . SER A 1 205 ? -1.762 -10.606 28.460 1.00 58.34 205 SER A N 1
ATOM 1655 C CA . SER A 1 205 ? -1.673 -11.380 27.209 1.00 58.34 205 SER A CA 1
ATOM 1656 C C . SER A 1 205 ? -1.071 -10.676 25.983 1.00 58.34 205 SER A C 1
ATOM 1658 O O . SER A 1 205 ? -0.778 -11.361 25.002 1.00 58.34 205 SER A O 1
ATOM 1660 N N . SER A 1 206 ? -0.803 -9.364 26.031 1.00 67.25 206 SER A N 1
ATOM 1661 C CA . SER A 1 206 ? -0.314 -8.604 24.861 1.00 67.25 206 SER A CA 1
ATOM 1662 C C . SER A 1 206 ? 1.100 -9.019 24.416 1.00 67.25 206 SER A C 1
ATOM 1664 O O . SER A 1 206 ? 1.339 -9.243 23.230 1.00 67.25 206 SER A O 1
ATOM 1666 N N . THR A 1 207 ? 2.048 -9.222 25.339 1.00 76.19 207 THR A N 1
ATOM 1667 C CA . THR A 1 207 ? 3.448 -9.533 24.972 1.00 76.19 207 THR A CA 1
ATOM 1668 C C . THR A 1 207 ? 3.605 -10.900 24.306 1.00 76.19 207 THR A C 1
ATOM 1670 O O . THR A 1 207 ? 4.369 -11.043 23.352 1.00 76.19 207 THR A O 1
ATOM 1673 N N . VAL A 1 208 ? 2.881 -11.919 24.780 1.00 80.25 208 VAL A N 1
ATOM 1674 C CA . VAL A 1 208 ? 2.929 -13.268 24.189 1.00 80.25 208 VAL A CA 1
ATOM 1675 C C . VAL A 1 208 ? 2.306 -13.256 22.799 1.00 80.25 208 VAL A C 1
ATOM 1677 O O . VAL A 1 208 ? 2.904 -13.774 21.862 1.00 80.25 208 VAL A O 1
ATOM 1680 N N . VAL A 1 209 ? 1.153 -12.597 22.649 1.00 80.38 209 VAL A N 1
ATOM 1681 C CA . VAL A 1 209 ? 0.484 -12.425 21.355 1.00 80.38 209 VAL A CA 1
ATOM 1682 C C . VAL A 1 209 ? 1.417 -11.731 20.361 1.00 80.38 209 VAL A C 1
ATOM 1684 O O . VAL A 1 209 ? 1.620 -12.247 19.265 1.00 80.38 209 VAL A O 1
ATOM 1687 N N . ARG A 1 210 ? 2.086 -10.643 20.764 1.00 80.94 210 ARG A N 1
ATOM 1688 C CA . ARG A 1 210 ? 3.087 -9.964 19.928 1.00 80.94 210 ARG A CA 1
ATOM 1689 C C . ARG A 1 210 ? 4.208 -10.906 19.489 1.00 80.94 210 ARG A C 1
ATOM 1691 O O . ARG A 1 210 ? 4.497 -10.976 18.298 1.00 80.94 210 ARG A O 1
ATOM 1698 N N . LYS A 1 211 ? 4.799 -11.680 20.406 1.00 86.94 211 LYS A N 1
ATOM 1699 C CA . LYS A 1 211 ? 5.857 -12.653 20.069 1.00 86.94 211 LYS A CA 1
ATOM 1700 C C . LYS A 1 211 ? 5.373 -13.737 19.101 1.00 86.94 211 LYS A C 1
ATOM 1702 O O . LYS A 1 211 ? 6.093 -14.056 18.161 1.00 86.94 211 LYS A O 1
ATOM 1707 N N . CYS A 1 212 ? 4.159 -14.259 19.279 1.00 88.19 212 CYS A N 1
ATOM 1708 C CA . CYS A 1 212 ? 3.570 -15.226 18.348 1.00 88.19 212 CYS A CA 1
ATOM 1709 C C . CYS A 1 212 ? 3.460 -14.652 16.930 1.00 88.19 212 CYS A C 1
ATOM 1711 O O . CYS A 1 212 ? 3.822 -15.328 15.974 1.00 88.19 212 CYS A O 1
ATOM 1713 N N . PHE A 1 213 ? 3.040 -13.393 16.787 1.00 87.00 213 PHE A N 1
ATOM 1714 C CA . PHE A 1 213 ? 2.964 -12.733 15.481 1.00 87.00 213 PHE A CA 1
ATOM 1715 C C . PHE A 1 213 ? 4.323 -12.514 14.827 1.00 87.00 213 PHE A C 1
ATOM 1717 O O . PHE A 1 213 ? 4.445 -12.694 13.619 1.00 87.00 213 PHE A O 1
ATOM 1724 N N . HIS A 1 214 ? 5.354 -12.197 15.610 1.00 91.38 214 HIS A N 1
ATOM 1725 C CA . HIS A 1 214 ? 6.715 -12.116 15.080 1.00 91.38 214 HIS A CA 1
ATOM 1726 C C . HIS A 1 214 ? 7.185 -13.484 14.575 1.00 91.38 214 HIS A C 1
ATOM 1728 O O . HIS A 1 214 ? 7.735 -13.570 13.485 1.00 91.38 214 HIS A O 1
ATOM 1734 N N . LEU A 1 215 ? 6.916 -14.565 15.318 1.00 93.56 215 LEU A N 1
ATOM 1735 C CA . LEU A 1 215 ? 7.255 -15.923 14.881 1.00 93.56 215 LEU A CA 1
ATOM 1736 C C . LEU A 1 215 ? 6.502 -16.330 13.606 1.00 93.56 215 LEU A C 1
ATOM 1738 O O . LEU A 1 215 ? 7.103 -16.922 12.716 1.00 93.56 215 LEU A O 1
ATOM 1742 N N . LEU A 1 216 ? 5.218 -15.982 13.486 1.00 93.81 216 LEU A N 1
ATOM 1743 C CA . LEU A 1 216 ? 4.424 -16.228 12.276 1.00 93.81 216 LEU A CA 1
ATOM 1744 C C . LEU A 1 216 ? 4.951 -15.420 11.080 1.00 93.81 216 LEU A C 1
ATOM 1746 O O . LEU A 1 216 ? 5.059 -15.950 9.976 1.00 93.81 216 LEU A O 1
ATOM 1750 N N . ALA A 1 217 ? 5.343 -14.163 11.299 1.00 94.25 217 ALA A N 1
ATOM 1751 C CA . ALA A 1 217 ? 5.956 -13.338 10.266 1.00 94.25 217 ALA A CA 1
ATOM 1752 C C . ALA A 1 217 ? 7.317 -13.904 9.822 1.00 94.25 217 ALA A C 1
ATOM 1754 O O . ALA A 1 217 ? 7.575 -14.005 8.625 1.00 94.25 217 ALA A O 1
ATOM 1755 N N . LEU A 1 218 ? 8.152 -14.362 10.761 1.00 95.56 218 LEU A N 1
ATOM 1756 C CA . LEU A 1 218 ? 9.409 -15.052 10.456 1.00 95.56 218 LEU A CA 1
ATOM 1757 C C . LEU A 1 218 ? 9.173 -16.358 9.691 1.00 95.56 218 LEU A C 1
ATOM 1759 O O . LEU A 1 218 ? 9.905 -16.641 8.747 1.00 95.56 218 LEU A O 1
ATOM 1763 N N . ALA A 1 219 ? 8.133 -17.120 10.040 1.00 96.69 219 ALA A N 1
ATOM 1764 C CA . ALA A 1 219 ? 7.764 -18.324 9.306 1.00 96.69 219 ALA A CA 1
ATOM 1765 C C . ALA A 1 219 ? 7.410 -18.013 7.844 1.00 96.69 219 ALA A C 1
ATOM 1767 O O . ALA A 1 219 ? 7.716 -18.814 6.975 1.00 96.69 219 ALA A O 1
ATOM 1768 N N . ILE A 1 220 ? 6.831 -16.848 7.538 1.00 96.81 220 ILE A N 1
ATOM 1769 C CA . ILE A 1 220 ? 6.583 -16.412 6.154 1.00 96.81 220 ILE A CA 1
ATOM 1770 C C . ILE A 1 220 ? 7.883 -15.951 5.478 1.00 96.81 220 ILE A C 1
ATOM 1772 O O . ILE A 1 220 ? 8.210 -16.423 4.386 1.00 96.81 220 ILE A O 1
ATOM 1776 N N . TYR A 1 221 ? 8.626 -15.044 6.119 1.00 96.12 221 TYR A N 1
ATOM 1777 C CA . TYR A 1 221 ? 9.759 -14.351 5.500 1.00 96.12 221 TYR A CA 1
ATOM 1778 C C . TYR A 1 221 ? 11.008 -15.216 5.337 1.00 96.12 221 TYR A C 1
ATOM 1780 O O . TYR A 1 221 ? 11.655 -15.115 4.303 1.00 96.12 221 TYR A O 1
ATOM 1788 N N . ILE A 1 222 ? 11.356 -16.069 6.305 1.00 95.50 222 ILE A N 1
ATOM 1789 C CA . ILE A 1 222 ? 12.579 -16.889 6.237 1.00 95.50 222 ILE A CA 1
ATOM 1790 C C . ILE A 1 222 ? 12.584 -17.801 4.998 1.00 95.50 222 ILE A C 1
ATOM 1792 O O . ILE A 1 222 ? 13.488 -17.655 4.175 1.00 95.50 222 ILE A O 1
ATOM 1796 N N . PRO A 1 223 ? 11.601 -18.704 4.795 1.00 95.88 223 PRO A N 1
ATOM 1797 C CA . PRO A 1 223 ? 11.576 -19.528 3.589 1.00 95.88 223 PRO A CA 1
ATOM 1798 C C . PRO A 1 223 ? 11.361 -18.680 2.332 1.00 95.88 223 PRO A C 1
ATOM 1800 O O . PRO A 1 223 ? 11.910 -18.998 1.283 1.00 95.88 223 PRO A O 1
ATOM 1803 N N . GLY A 1 224 ? 10.615 -17.577 2.437 1.00 95.56 224 GLY A N 1
ATOM 1804 C CA . GLY A 1 224 ? 10.402 -16.662 1.324 1.00 95.56 224 GLY A CA 1
ATOM 1805 C C . GLY A 1 224 ? 11.700 -16.083 0.772 1.00 95.56 224 GLY A C 1
ATOM 1806 O O . GLY A 1 224 ? 11.991 -16.226 -0.411 1.00 95.56 224 GLY A O 1
ATOM 1807 N N . VAL A 1 225 ? 12.501 -15.466 1.637 1.00 94.19 225 VAL A N 1
ATOM 1808 C CA . VAL A 1 225 ? 13.766 -14.831 1.256 1.00 94.19 225 VAL A CA 1
ATOM 1809 C C . VAL A 1 225 ? 14.796 -15.867 0.803 1.00 94.19 225 VAL A C 1
ATOM 1811 O O . VAL A 1 225 ? 15.512 -15.602 -0.156 1.00 94.19 225 VAL A O 1
ATOM 1814 N N . ILE A 1 226 ? 14.852 -17.041 1.448 1.00 93.38 226 ILE A N 1
ATOM 1815 C CA . ILE A 1 226 ? 15.815 -18.102 1.107 1.00 93.38 226 ILE A CA 1
ATOM 1816 C C . ILE A 1 226 ? 15.523 -18.720 -0.265 1.00 93.38 226 ILE A C 1
ATOM 1818 O O . ILE A 1 226 ? 16.454 -18.931 -1.039 1.00 93.38 226 ILE A O 1
ATOM 1822 N N . TYR A 1 227 ? 14.262 -19.055 -0.553 1.00 93.44 227 TYR A N 1
ATOM 1823 C CA . TYR A 1 227 ? 13.917 -19.815 -1.757 1.00 93.44 227 TYR A CA 1
ATOM 1824 C C . TYR A 1 227 ? 13.507 -18.924 -2.936 1.00 93.44 227 TYR A C 1
ATOM 1826 O O . TYR A 1 227 ? 13.899 -19.196 -4.065 1.00 93.44 227 TYR A O 1
ATOM 1834 N N . GLU A 1 228 ? 12.723 -17.868 -2.703 1.00 94.81 228 GLU A N 1
ATOM 1835 C CA . GLU A 1 228 ? 12.149 -17.019 -3.759 1.00 94.81 228 GLU A CA 1
ATOM 1836 C C . GLU A 1 228 ? 12.069 -15.543 -3.303 1.00 94.81 228 GLU A C 1
ATOM 1838 O O . GLU A 1 228 ? 10.983 -15.031 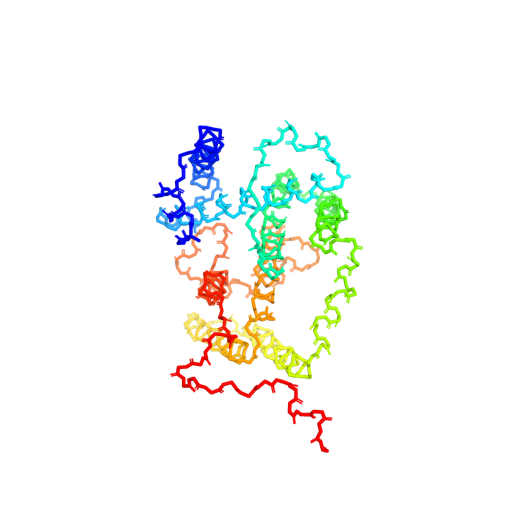-2.981 1.00 94.81 228 GLU A O 1
ATOM 1843 N N . PRO A 1 229 ? 13.201 -14.807 -3.284 1.00 93.38 229 PRO A N 1
ATOM 1844 C CA . PRO A 1 229 ? 13.248 -13.425 -2.796 1.00 93.38 229 PRO A CA 1
ATOM 1845 C C . PRO A 1 229 ? 12.388 -12.475 -3.637 1.00 93.38 229 PRO A C 1
ATOM 1847 O O . PRO A 1 229 ? 11.753 -11.585 -3.083 1.00 93.38 229 PRO A O 1
ATOM 1850 N N . TYR A 1 230 ? 12.306 -12.674 -4.957 1.00 93.19 230 TYR A N 1
ATOM 1851 C CA . TYR A 1 230 ? 11.521 -11.818 -5.854 1.00 93.19 230 TYR A CA 1
ATOM 1852 C C . TYR A 1 230 ? 10.010 -11.991 -5.636 1.00 93.19 230 TYR A C 1
ATOM 1854 O O . TYR A 1 230 ? 9.272 -11.008 -5.552 1.00 93.19 230 TYR A O 1
ATOM 1862 N N . VAL A 1 231 ? 9.543 -13.232 -5.446 1.00 94.75 231 VAL A N 1
ATOM 1863 C CA . VAL A 1 231 ? 8.137 -13.498 -5.096 1.00 94.75 231 VAL A CA 1
ATOM 1864 C C . VAL A 1 231 ? 7.821 -12.919 -3.720 1.00 94.75 231 VAL A C 1
ATOM 1866 O O . VAL A 1 231 ? 6.765 -12.319 -3.539 1.00 94.75 231 VAL A O 1
ATOM 1869 N N . THR A 1 232 ? 8.747 -13.035 -2.768 1.00 96.06 232 THR A N 1
ATOM 1870 C CA . THR A 1 232 ? 8.607 -12.460 -1.421 1.00 96.06 232 THR A CA 1
ATOM 1871 C C . THR A 1 232 ? 8.605 -10.931 -1.446 1.00 96.06 232 THR A C 1
ATOM 1873 O O . THR A 1 232 ? 7.826 -10.301 -0.728 1.00 96.06 232 THR A O 1
ATOM 1876 N N . HIS A 1 233 ? 9.398 -10.313 -2.321 1.00 95.06 233 HIS A N 1
ATOM 1877 C CA . HIS A 1 233 ? 9.382 -8.872 -2.553 1.00 95.06 233 HIS A CA 1
ATOM 1878 C C . HIS A 1 233 ? 8.005 -8.436 -3.056 1.00 95.06 233 HIS A C 1
ATOM 1880 O O . HIS A 1 233 ? 7.374 -7.574 -2.452 1.00 95.06 233 HIS A O 1
ATOM 1886 N N . LEU A 1 234 ? 7.495 -9.068 -4.115 1.00 95.88 234 LEU A N 1
ATOM 1887 C CA . LEU A 1 234 ? 6.172 -8.756 -4.654 1.00 95.88 234 LEU A CA 1
ATOM 1888 C C . LEU A 1 234 ? 5.055 -8.995 -3.621 1.00 95.88 234 LEU A C 1
ATOM 1890 O O . LEU A 1 234 ? 4.185 -8.146 -3.433 1.00 95.88 234 LEU A O 1
ATOM 1894 N N . ALA A 1 235 ? 5.088 -10.131 -2.920 1.00 96.62 235 ALA A N 1
ATOM 1895 C CA . ALA A 1 235 ? 4.091 -10.488 -1.915 1.00 96.62 235 ALA A CA 1
ATOM 1896 C C . ALA A 1 235 ? 4.093 -9.520 -0.722 1.00 96.62 235 ALA A C 1
ATOM 1898 O O . ALA A 1 235 ? 3.026 -9.152 -0.233 1.00 96.62 235 ALA A O 1
ATOM 1899 N N . SER A 1 236 ? 5.267 -9.060 -0.278 1.00 96.75 236 SER A N 1
ATOM 1900 C CA . SER A 1 236 ? 5.375 -8.057 0.788 1.00 96.75 236 SER A CA 1
ATOM 1901 C C . SER A 1 236 ? 4.844 -6.688 0.353 1.00 96.75 236 SER A C 1
ATOM 1903 O O . SER A 1 236 ? 4.167 -6.034 1.145 1.00 96.75 236 SER A O 1
ATOM 1905 N N . SER A 1 237 ? 5.041 -6.279 -0.908 1.00 96.44 237 SER A N 1
ATOM 1906 C CA . SER A 1 237 ? 4.404 -5.075 -1.466 1.00 96.44 237 SER A CA 1
ATOM 1907 C C . SER A 1 237 ? 2.875 -5.166 -1.436 1.00 96.44 237 SER A C 1
ATOM 1909 O O . SER A 1 237 ? 2.201 -4.229 -1.006 1.00 96.44 237 SER A O 1
ATOM 1911 N N . VAL A 1 238 ? 2.321 -6.319 -1.836 1.00 97.19 238 VAL A N 1
ATOM 1912 C CA . VAL A 1 238 ? 0.874 -6.592 -1.768 1.00 97.19 238 VAL A CA 1
ATOM 1913 C C . VAL A 1 238 ? 0.382 -6.576 -0.321 1.00 97.19 238 VAL A C 1
ATOM 1915 O O . VAL A 1 238 ? -0.656 -5.981 -0.037 1.00 97.19 238 VAL A O 1
ATOM 1918 N N . ALA A 1 239 ? 1.127 -7.183 0.605 1.00 96.88 239 ALA A N 1
ATOM 1919 C CA . ALA A 1 239 ? 0.773 -7.214 2.019 1.00 96.88 239 ALA A CA 1
ATOM 1920 C C . ALA A 1 239 ? 0.745 -5.808 2.642 1.00 96.88 239 ALA A C 1
ATOM 1922 O O . ALA A 1 239 ? -0.183 -5.501 3.388 1.00 96.88 239 ALA A O 1
ATOM 1923 N N . VAL A 1 240 ? 1.705 -4.934 2.308 1.00 96.12 240 VAL A N 1
ATOM 1924 C CA . VAL A 1 240 ? 1.722 -3.547 2.806 1.00 96.12 240 VAL A CA 1
ATOM 1925 C C . VAL A 1 240 ? 0.521 -2.768 2.281 1.00 96.12 240 VAL A C 1
ATOM 1927 O O . VAL A 1 240 ? -0.184 -2.146 3.075 1.00 96.12 240 VAL A O 1
ATOM 1930 N N . ALA A 1 241 ? 0.218 -2.864 0.983 1.00 96.69 241 ALA A N 1
ATOM 1931 C CA . ALA A 1 241 ? -0.986 -2.246 0.431 1.00 96.69 241 ALA A CA 1
ATOM 1932 C C . ALA A 1 241 ? -2.259 -2.784 1.108 1.00 96.69 241 ALA A C 1
ATOM 1934 O O . ALA A 1 241 ? -3.126 -2.005 1.503 1.00 96.69 241 ALA A O 1
ATOM 1935 N N . ALA A 1 242 ? -2.357 -4.101 1.319 1.00 95.94 242 ALA A N 1
ATOM 1936 C CA . ALA A 1 242 ? -3.493 -4.711 2.004 1.00 95.94 242 ALA A CA 1
ATOM 1937 C C . ALA A 1 242 ? -3.649 -4.200 3.446 1.00 95.94 242 ALA A C 1
ATOM 1939 O O . ALA A 1 242 ? -4.766 -3.906 3.861 1.00 95.94 242 ALA A O 1
ATOM 1940 N N . PHE A 1 243 ? -2.557 -4.051 4.201 1.00 94.38 243 PHE A N 1
ATOM 1941 C CA . PHE A 1 243 ? -2.600 -3.541 5.576 1.00 94.38 243 PHE A CA 1
ATOM 1942 C C . PHE A 1 243 ? -3.050 -2.076 5.622 1.00 94.38 243 PHE A C 1
ATOM 1944 O O . PHE A 1 243 ? -3.879 -1.726 6.458 1.00 94.38 243 PHE A O 1
ATOM 1951 N N . ILE A 1 244 ? -2.605 -1.248 4.672 1.00 94.69 244 ILE A N 1
ATOM 1952 C CA . ILE A 1 244 ? -3.085 0.134 4.520 1.00 94.69 244 ILE A CA 1
ATOM 1953 C C . ILE A 1 244 ? -4.602 0.162 4.247 1.00 94.69 244 ILE A C 1
ATOM 1955 O O . ILE A 1 244 ? -5.335 0.920 4.880 1.00 94.69 244 ILE A O 1
ATOM 1959 N N . PHE A 1 245 ? -5.109 -0.702 3.361 1.00 94.50 245 PHE A N 1
ATOM 1960 C CA . PHE A 1 245 ? -6.549 -0.789 3.082 1.00 94.50 245 PHE A CA 1
ATOM 1961 C C . PHE A 1 245 ? -7.372 -1.316 4.262 1.00 94.50 245 PHE A C 1
ATOM 1963 O O . PHE A 1 245 ? -8.463 -0.809 4.534 1.00 94.50 245 PHE A O 1
ATOM 1970 N N . ILE A 1 246 ? -6.864 -2.324 4.974 1.00 93.94 246 ILE A N 1
ATOM 1971 C CA . ILE A 1 246 ? -7.483 -2.828 6.206 1.00 93.94 246 ILE A CA 1
ATOM 1972 C C . ILE A 1 246 ? -7.590 -1.694 7.229 1.00 93.94 246 ILE A C 1
ATOM 1974 O O . ILE A 1 246 ? -8.625 -1.554 7.882 1.00 93.94 246 ILE A O 1
ATOM 1978 N N . GLU A 1 247 ? -6.567 -0.846 7.319 1.00 92.62 247 GLU A N 1
ATOM 1979 C CA . GLU A 1 247 ? -6.564 0.310 8.203 1.00 92.62 247 GLU A CA 1
ATOM 1980 C C . GLU A 1 247 ? -7.616 1.356 7.797 1.00 92.62 247 GLU A C 1
ATOM 1982 O O . GLU A 1 247 ? -8.342 1.846 8.660 1.00 92.62 247 GLU A O 1
ATOM 1987 N N . TYR A 1 248 ? -7.810 1.620 6.499 1.00 94.31 248 TYR A N 1
ATOM 1988 C CA . TYR A 1 248 ? -8.911 2.469 6.014 1.00 94.31 248 TYR A CA 1
ATOM 1989 C C . TYR A 1 248 ? -10.289 1.946 6.438 1.00 94.31 248 TYR A C 1
ATOM 1991 O O . TYR A 1 248 ? -11.123 2.705 6.937 1.00 94.31 248 TYR A O 1
ATOM 1999 N N . VAL A 1 249 ? -10.516 0.638 6.288 1.00 94.81 249 VAL A N 1
ATOM 2000 C CA . VAL A 1 249 ? -11.762 -0.023 6.706 1.00 94.81 249 VAL A CA 1
ATOM 2001 C C . VAL A 1 249 ? -11.946 0.056 8.224 1.00 94.81 249 VAL A C 1
ATOM 2003 O O . VAL A 1 249 ? -13.056 0.312 8.698 1.00 94.81 249 VAL A O 1
ATOM 2006 N N . ARG A 1 250 ? -10.870 -0.139 8.997 1.00 93.44 250 ARG A N 1
ATOM 2007 C CA . ARG A 1 250 ? -10.887 -0.091 10.465 1.00 93.44 250 ARG A CA 1
ATOM 2008 C C . ARG A 1 250 ? -11.202 1.308 10.986 1.00 93.44 250 ARG A C 1
ATOM 2010 O O . ARG A 1 250 ? -12.074 1.437 11.845 1.00 93.44 250 ARG A O 1
ATOM 2017 N N . LEU A 1 251 ? -10.497 2.327 10.489 1.00 89.62 251 LEU A N 1
ATOM 2018 C CA . LEU A 1 251 ? -10.581 3.714 10.962 1.00 89.62 251 LEU A CA 1
ATOM 2019 C C . LEU A 1 251 ? -12.014 4.244 10.938 1.00 89.62 251 LEU A C 1
ATOM 2021 O O . LEU A 1 251 ? -12.469 4.832 11.915 1.00 89.62 251 LEU A O 1
ATOM 2025 N N . PHE A 1 252 ? -12.736 3.974 9.850 1.00 89.06 252 PHE A N 1
ATOM 2026 C CA . PHE A 1 252 ? -14.110 4.442 9.651 1.00 89.06 252 PHE A CA 1
ATOM 2027 C C . PHE A 1 252 ? -15.164 3.357 9.891 1.00 89.06 252 PHE A C 1
ATOM 2029 O O . PHE A 1 252 ? -16.340 3.576 9.624 1.00 89.06 252 PHE A O 1
ATOM 2036 N N . ARG A 1 253 ? -14.754 2.194 10.421 1.00 91.25 253 ARG A N 1
ATOM 2037 C CA . ARG A 1 253 ? -15.616 1.034 10.709 1.00 91.25 253 ARG A CA 1
ATOM 2038 C C . ARG A 1 253 ? -16.541 0.666 9.540 1.00 91.25 253 ARG A C 1
ATOM 2040 O O . ARG A 1 253 ? -17.709 0.345 9.749 1.00 91.25 253 ARG A O 1
ATOM 2047 N N . ILE A 1 254 ? -15.993 0.664 8.325 1.00 94.12 254 ILE A N 1
ATOM 2048 C CA . ILE A 1 254 ? -16.750 0.403 7.097 1.00 94.12 254 ILE A CA 1
ATOM 2049 C C . ILE A 1 254 ? -17.371 -1.000 7.152 1.00 94.12 254 ILE A C 1
ATOM 2051 O O . ILE A 1 254 ? -16.672 -2.006 7.307 1.00 94.12 254 ILE A O 1
ATOM 2055 N N . GLY A 1 255 ? -18.698 -1.078 7.049 1.00 88.81 255 GLY A N 1
ATOM 2056 C CA . GLY A 1 255 ? -19.426 -2.350 7.067 1.00 88.81 255 GLY A CA 1
ATOM 2057 C C . GLY A 1 255 ? -19.183 -3.180 5.796 1.00 88.81 255 GLY A C 1
ATOM 2058 O O . GLY A 1 255 ? -19.004 -2.590 4.739 1.00 88.81 255 GLY A O 1
ATOM 2059 N N . PRO A 1 256 ? -19.205 -4.529 5.860 1.00 88.94 256 PRO A N 1
ATOM 2060 C CA . PRO A 1 256 ? -19.597 -5.341 7.017 1.00 88.94 256 PRO A CA 1
ATOM 2061 C C . PRO A 1 256 ? -18.438 -5.695 7.965 1.00 88.94 256 PRO A C 1
ATOM 2063 O O . PRO A 1 256 ? -18.681 -6.167 9.072 1.00 88.94 256 PRO A O 1
ATOM 2066 N N . PHE A 1 257 ? -17.183 -5.487 7.558 1.00 88.69 257 PHE A N 1
ATOM 2067 C CA . PHE A 1 257 ? -16.022 -6.038 8.270 1.00 88.69 257 PHE A CA 1
ATOM 2068 C C . PHE A 1 257 ? -15.391 -5.088 9.295 1.00 88.69 257 PHE A C 1
ATOM 2070 O O . PHE A 1 257 ? -14.655 -5.551 10.165 1.00 88.69 257 PHE A O 1
ATOM 2077 N N . GLY A 1 258 ? -15.670 -3.784 9.235 1.00 89.12 258 GLY A N 1
ATOM 2078 C CA . GLY A 1 258 ? -14.972 -2.760 10.018 1.00 89.12 258 GLY A CA 1
ATOM 2079 C C . GLY A 1 258 ? -14.966 -3.008 11.526 1.00 89.12 258 GLY A C 1
ATOM 2080 O O . GLY A 1 258 ? -13.920 -2.887 12.162 1.00 89.12 258 GLY A O 1
ATOM 2081 N N . SER A 1 259 ? -16.094 -3.431 12.103 1.00 88.06 259 SER A N 1
ATOM 2082 C CA . SER A 1 259 ? -16.179 -3.761 13.533 1.00 88.06 259 SER A CA 1
ATOM 2083 C C . SER A 1 259 ? -15.356 -4.996 13.898 1.00 88.06 259 SER A C 1
ATOM 2085 O O . SER A 1 259 ? -14.627 -4.972 14.886 1.00 88.06 259 SER A O 1
ATOM 2087 N N . SER A 1 260 ? -15.427 -6.058 13.092 1.00 88.19 260 SER A N 1
ATOM 2088 C CA . SER A 1 260 ? -14.656 -7.287 13.317 1.00 88.19 260 SER A CA 1
ATOM 2089 C C . SER A 1 260 ? -13.154 -7.041 13.189 1.00 88.19 260 SER A C 1
ATOM 2091 O O . SER A 1 260 ? -12.387 -7.503 14.030 1.00 88.19 260 SER A O 1
ATOM 2093 N N . VAL A 1 261 ? -12.743 -6.267 12.180 1.00 88.31 261 VAL A N 1
ATOM 2094 C CA . VAL A 1 261 ? -11.351 -5.845 11.976 1.00 88.31 261 VAL A CA 1
ATOM 2095 C C . VAL A 1 261 ? -10.868 -5.010 13.161 1.00 88.31 261 VAL A C 1
ATOM 2097 O O . VAL A 1 261 ? -9.796 -5.273 13.697 1.00 88.31 261 VAL A O 1
ATOM 2100 N N . HIS A 1 262 ? -11.671 -4.051 13.630 1.00 89.00 262 HIS A N 1
ATOM 2101 C CA . HIS A 1 262 ? -11.340 -3.252 14.807 1.00 89.00 262 HIS A CA 1
ATOM 2102 C C . HIS A 1 262 ? -11.143 -4.124 16.053 1.00 89.00 262 HIS A C 1
ATOM 2104 O O . HIS A 1 262 ? -10.108 -4.021 16.704 1.00 89.00 262 HIS A O 1
ATOM 2110 N N . SER A 1 263 ? -12.073 -5.033 16.355 1.00 84.69 263 SER A N 1
ATOM 2111 C CA . SER A 1 263 ? -11.944 -5.946 17.498 1.00 84.69 263 SER A CA 1
ATOM 2112 C C . SER A 1 263 ? -10.739 -6.884 17.386 1.00 84.69 263 SER A C 1
ATOM 2114 O O . SER A 1 263 ? -10.102 -7.172 18.397 1.00 84.69 263 SER A O 1
ATOM 2116 N N . ALA A 1 264 ? -10.408 -7.347 16.177 1.00 82.00 264 ALA A N 1
ATOM 2117 C CA . ALA A 1 264 ? -9.232 -8.177 15.936 1.00 82.00 264 ALA A CA 1
ATOM 2118 C C . ALA A 1 264 ? -7.925 -7.400 16.154 1.00 82.00 264 ALA A C 1
ATOM 2120 O O . ALA A 1 264 ? -6.985 -7.940 16.734 1.00 82.00 264 ALA A O 1
ATOM 2121 N N . LEU A 1 265 ? -7.871 -6.136 15.720 1.00 81.44 265 LEU A N 1
ATOM 2122 C CA . LEU A 1 265 ? -6.657 -5.322 15.773 1.00 81.44 265 LEU A CA 1
ATOM 2123 C C . LEU A 1 265 ? -6.418 -4.651 17.132 1.00 81.44 265 LEU A C 1
ATOM 2125 O O . LEU A 1 265 ? -5.268 -4.455 17.514 1.00 81.44 265 LEU A O 1
ATOM 2129 N N . VAL A 1 266 ? -7.472 -4.373 17.905 1.00 80.50 266 VAL A N 1
ATOM 2130 C CA . VAL A 1 266 ? -7.368 -3.781 19.255 1.00 80.50 266 VAL A CA 1
ATOM 2131 C C . VAL A 1 266 ? -6.542 -4.645 20.217 1.00 80.50 266 VAL A C 1
ATOM 2133 O O . VAL A 1 266 ? -5.891 -4.110 21.107 1.00 80.50 266 VAL A O 1
ATOM 2136 N N . VAL A 1 267 ? -6.491 -5.967 20.016 1.00 75.44 267 VAL A N 1
ATOM 2137 C CA . VAL A 1 267 ? -5.673 -6.889 20.833 1.00 75.44 267 VAL A CA 1
ATOM 2138 C C . VAL A 1 267 ? -4.165 -6.609 20.703 1.00 75.44 267 VAL A C 1
ATOM 2140 O O . VAL A 1 267 ? -3.393 -7.005 21.578 1.00 75.44 267 VAL A O 1
ATOM 2143 N N . PHE A 1 268 ? -3.740 -5.924 19.636 1.00 70.75 268 PHE A N 1
ATOM 2144 C CA . PHE A 1 268 ? -2.337 -5.592 19.374 1.00 70.75 268 PHE A CA 1
ATOM 2145 C C . PHE A 1 268 ? -1.930 -4.194 19.818 1.00 70.75 268 PHE A C 1
ATOM 2147 O O . PHE A 1 268 ? -0.746 -3.882 19.711 1.00 70.75 268 PHE A O 1
ATOM 2154 N N . LEU A 1 269 ? -2.871 -3.384 20.312 1.00 73.88 269 LEU A N 1
ATOM 2155 C CA . LEU A 1 269 ? -2.556 -2.055 20.820 1.00 73.88 269 LEU A CA 1
ATOM 2156 C C . LEU A 1 269 ? -1.558 -2.171 21.975 1.00 73.88 269 LEU A C 1
ATOM 2158 O O . LEU A 1 269 ? -1.777 -2.909 22.942 1.00 73.88 269 LEU A O 1
ATOM 2162 N N . ASP A 1 270 ? -0.446 -1.459 21.839 1.00 66.62 270 ASP A N 1
ATOM 2163 C CA . ASP A 1 270 ? 0.517 -1.238 22.911 1.00 66.62 270 ASP A CA 1
ATOM 2164 C C . ASP A 1 270 ? 0.313 0.156 23.508 1.00 66.62 270 ASP A C 1
ATOM 2166 O O . ASP A 1 270 ? -0.287 1.023 22.875 1.00 66.62 270 ASP A O 1
ATOM 2170 N N . ASP A 1 271 ? 0.895 0.420 24.679 1.00 63.09 271 ASP A N 1
ATOM 2171 C CA . ASP A 1 271 ? 0.854 1.755 25.308 1.00 63.09 271 ASP A CA 1
ATOM 2172 C C . ASP A 1 271 ? 1.452 2.858 24.404 1.00 63.09 271 ASP A C 1
ATOM 2174 O O . ASP A 1 271 ? 1.242 4.051 24.618 1.00 63.09 271 ASP A O 1
ATOM 2178 N N . LYS A 1 272 ? 2.201 2.455 23.369 1.00 60.28 272 LYS A N 1
ATOM 2179 C CA . LYS A 1 272 ? 2.816 3.323 22.359 1.00 60.28 272 LYS A CA 1
ATOM 2180 C C . LYS A 1 272 ? 1.872 3.707 21.214 1.00 60.28 272 LYS A C 1
ATOM 2182 O O . LYS A 1 272 ? 2.119 4.714 20.559 1.00 60.28 272 LYS A O 1
ATOM 2187 N N . ASP A 1 273 ? 0.790 2.962 20.990 1.00 67.56 273 ASP A N 1
ATOM 2188 C CA . ASP A 1 273 ? -0.194 3.220 19.932 1.00 67.56 273 ASP A CA 1
ATOM 2189 C C . ASP A 1 273 ? -1.322 4.114 20.474 1.00 67.56 273 ASP A C 1
ATOM 2191 O O . ASP A 1 273 ? -2.454 3.684 20.687 1.00 67.56 273 ASP A O 1
ATOM 2195 N N . SER A 1 274 ? -0.986 5.377 20.754 1.00 68.62 274 SER A N 1
ATOM 2196 C CA . SER A 1 274 ? -1.926 6.367 21.313 1.00 68.62 274 SER A CA 1
ATOM 2197 C C . SER A 1 274 ? -2.735 7.123 20.248 1.00 68.62 274 SER A C 1
ATOM 2199 O O . SER A 1 274 ? -3.702 7.810 20.574 1.00 68.62 274 SER A O 1
ATOM 2201 N N . GLY A 1 275 ? -2.316 7.040 18.983 1.00 76.81 275 GLY A N 1
ATOM 2202 C CA . GLY A 1 275 ? -2.914 7.761 17.864 1.00 76.81 275 GLY A CA 1
ATOM 2203 C C . GLY A 1 275 ? -4.134 7.073 17.247 1.00 76.81 275 GLY A C 1
ATOM 2204 O O . GLY A 1 275 ? -4.516 5.960 17.601 1.00 76.81 275 GLY A O 1
ATOM 2205 N N . ALA A 1 276 ? -4.749 7.743 16.268 1.00 80.25 276 ALA A N 1
ATOM 2206 C CA . ALA A 1 276 ? -5.879 7.185 15.527 1.00 80.25 276 ALA A CA 1
ATOM 2207 C C . ALA A 1 276 ? -5.481 5.961 14.684 1.00 80.25 276 ALA A C 1
ATOM 2209 O O . ALA A 1 276 ? -6.295 5.046 14.528 1.00 80.25 276 ALA A O 1
ATOM 2210 N N . LEU A 1 277 ? -4.250 5.949 14.156 1.00 82.19 277 LEU A N 1
ATOM 2211 C CA . LEU A 1 277 ? -3.686 4.857 13.362 1.00 82.19 277 LEU A CA 1
ATOM 2212 C C . LEU A 1 277 ? -3.058 3.783 14.253 1.00 82.19 277 LEU A C 1
ATOM 2214 O O . LEU A 1 277 ? -2.321 4.102 15.181 1.00 82.19 277 LEU A O 1
ATOM 2218 N N . ILE A 1 278 ? -3.290 2.514 13.919 1.00 83.12 278 ILE A N 1
ATOM 2219 C CA . ILE A 1 278 ? -2.600 1.378 14.538 1.00 83.12 278 ILE A CA 1
ATOM 2220 C C . ILE A 1 278 ? -1.451 0.985 13.616 1.00 83.12 278 ILE A C 1
ATOM 2222 O O . ILE A 1 278 ? -1.663 0.315 12.611 1.00 83.12 278 ILE A O 1
ATOM 2226 N N . LEU A 1 279 ? -0.225 1.391 13.938 1.00 82.62 279 LEU A N 1
ATOM 2227 C CA . LEU A 1 279 ? 0.921 1.187 13.043 1.00 82.62 279 LEU A CA 1
ATOM 2228 C C . LEU A 1 279 ? 1.726 -0.071 13.362 1.00 82.62 279 LEU A C 1
ATOM 2230 O O . LEU A 1 279 ? 2.500 -0.524 12.523 1.00 82.62 279 LEU A O 1
ATOM 2234 N N . THR A 1 280 ? 1.514 -0.693 14.521 1.00 83.31 280 THR A N 1
ATOM 2235 C CA . THR A 1 280 ? 2.277 -1.854 15.013 1.00 83.31 280 THR A CA 1
ATOM 2236 C C . THR A 1 280 ? 2.403 -2.978 13.981 1.00 83.31 280 THR A C 1
ATOM 2238 O O . THR A 1 280 ? 3.480 -3.539 13.777 1.00 83.31 280 THR A O 1
ATOM 2241 N N . HIS A 1 281 ? 1.297 -3.317 13.312 1.00 82.31 281 HIS A N 1
ATOM 2242 C CA . HIS A 1 281 ? 1.253 -4.399 12.327 1.00 82.31 281 HIS A CA 1
ATOM 2243 C C . HIS A 1 281 ? 1.923 -4.005 11.001 1.00 82.31 281 HIS A C 1
ATOM 2245 O O . HIS A 1 281 ? 2.545 -4.848 10.355 1.00 82.31 281 HIS A O 1
ATOM 2251 N N . VAL A 1 282 ? 1.870 -2.721 10.635 1.00 88.44 282 VAL A N 1
ATOM 2252 C CA . VAL A 1 282 ? 2.589 -2.164 9.482 1.00 88.44 282 VAL A CA 1
ATOM 2253 C C . VAL A 1 282 ? 4.092 -2.100 9.764 1.00 88.44 282 VAL A C 1
ATOM 2255 O O . VAL A 1 282 ? 4.880 -2.482 8.908 1.00 88.44 282 VAL A O 1
ATOM 2258 N N . TYR A 1 283 ? 4.508 -1.705 10.970 1.00 89.44 283 TYR A N 1
ATOM 2259 C CA . TYR A 1 283 ? 5.916 -1.647 11.376 1.00 89.44 283 TYR A CA 1
ATOM 2260 C C . TYR A 1 283 ? 6.579 -3.019 11.394 1.00 89.44 283 TYR A C 1
ATOM 2262 O O . TYR A 1 283 ? 7.697 -3.151 10.904 1.00 89.44 283 TYR A O 1
ATOM 2270 N N . LEU A 1 284 ? 5.894 -4.052 11.898 1.00 90.69 284 LEU A N 1
ATOM 2271 C CA . LEU A 1 284 ? 6.408 -5.422 11.832 1.00 90.69 284 LEU A CA 1
ATOM 2272 C C . LEU A 1 284 ? 6.640 -5.857 10.379 1.00 90.69 284 LEU A C 1
ATOM 2274 O O . LEU A 1 284 ? 7.681 -6.429 10.059 1.00 90.69 284 LEU A O 1
ATOM 2278 N N . LEU A 1 285 ? 5.678 -5.570 9.499 1.00 93.31 285 LEU A N 1
ATOM 2279 C CA . LEU A 1 285 ? 5.770 -5.933 8.091 1.00 93.31 285 LEU A CA 1
ATOM 2280 C C . LEU A 1 285 ? 6.885 -5.156 7.375 1.00 93.31 285 LEU A C 1
ATOM 2282 O O . LEU A 1 285 ? 7.700 -5.768 6.690 1.00 93.31 285 LEU A O 1
ATOM 2286 N N . LEU A 1 286 ? 6.964 -3.838 7.577 1.00 93.56 286 LEU A N 1
ATOM 2287 C CA . LEU A 1 286 ? 8.015 -2.986 7.016 1.00 93.56 286 LEU A CA 1
ATOM 2288 C C . LEU A 1 286 ? 9.400 -3.368 7.544 1.00 93.56 286 LEU A C 1
ATOM 2290 O O . LEU A 1 286 ? 10.346 -3.417 6.767 1.00 93.56 286 LEU A O 1
ATOM 2294 N N . GLY A 1 287 ? 9.528 -3.701 8.830 1.00 93.00 287 GLY A N 1
ATOM 2295 C CA . GLY A 1 287 ? 10.796 -4.131 9.423 1.00 93.00 287 GLY A CA 1
ATOM 2296 C C . GLY A 1 287 ? 11.391 -5.375 8.755 1.00 93.00 287 GLY A C 1
ATOM 2297 O O . GLY A 1 287 ? 12.611 -5.501 8.684 1.00 93.00 287 GLY A O 1
ATOM 2298 N N . LEU A 1 288 ? 10.544 -6.262 8.220 1.00 94.62 288 LEU A N 1
ATOM 2299 C CA . LEU A 1 288 ? 10.965 -7.446 7.462 1.00 94.62 288 LEU A CA 1
ATOM 2300 C C . LEU A 1 288 ? 11.086 -7.178 5.952 1.00 94.62 288 LEU A C 1
ATOM 2302 O O . LEU A 1 288 ? 11.955 -7.754 5.300 1.00 94.62 288 LEU A O 1
ATOM 2306 N N . ALA A 1 289 ? 10.242 -6.307 5.391 1.00 94.62 289 ALA A N 1
ATOM 2307 C CA . ALA A 1 289 ? 10.206 -6.010 3.959 1.00 94.62 289 ALA A CA 1
ATOM 2308 C C . ALA A 1 289 ? 11.324 -5.058 3.502 1.00 94.62 289 ALA A C 1
ATOM 2310 O O . ALA A 1 289 ? 11.885 -5.238 2.424 1.00 94.62 289 ALA A O 1
ATOM 2311 N N . LEU A 1 290 ? 11.673 -4.054 4.315 1.00 93.00 290 LEU A N 1
ATOM 2312 C CA . LEU A 1 290 ? 12.615 -2.996 3.938 1.00 93.00 290 LEU A CA 1
ATOM 2313 C C . LEU A 1 290 ? 14.003 -3.513 3.526 1.00 93.00 290 LEU A C 1
ATOM 2315 O O . LEU A 1 290 ? 14.495 -3.047 2.497 1.00 93.00 290 LEU A O 1
ATOM 2319 N N . PRO A 1 291 ? 14.640 -4.472 4.234 1.00 91.69 291 PRO A N 1
ATOM 2320 C CA . PRO A 1 291 ? 15.915 -5.031 3.783 1.00 91.69 291 PRO A CA 1
ATOM 2321 C C . PRO A 1 291 ? 15.821 -5.646 2.383 1.00 91.69 291 PRO A C 1
ATOM 2323 O O . PRO A 1 291 ? 16.715 -5.446 1.566 1.00 91.69 291 PRO A O 1
ATOM 2326 N N . LEU A 1 292 ? 14.711 -6.331 2.091 1.00 91.12 292 LEU A N 1
ATOM 2327 C CA . LEU A 1 292 ? 14.465 -6.980 0.806 1.00 91.12 292 LEU A CA 1
ATOM 2328 C C . LEU A 1 292 ? 14.186 -5.972 -0.320 1.00 91.12 292 LEU A C 1
ATOM 2330 O O . LEU A 1 292 ? 14.582 -6.209 -1.458 1.00 91.12 292 LEU A O 1
ATOM 2334 N N . TRP A 1 293 ? 13.514 -4.858 -0.018 1.00 92.06 293 TRP A N 1
ATOM 2335 C CA . TRP A 1 293 ? 13.222 -3.799 -0.991 1.00 92.06 293 TRP A CA 1
ATOM 2336 C C . TRP A 1 293 ? 14.438 -2.918 -1.296 1.00 92.06 293 TRP A C 1
ATOM 2338 O O . TRP A 1 293 ? 14.630 -2.500 -2.433 1.00 92.06 293 TRP A O 1
ATOM 2348 N N . LEU A 1 294 ? 15.255 -2.612 -0.283 1.00 86.81 294 LEU A N 1
ATOM 2349 C CA . LEU A 1 294 ? 16.425 -1.743 -0.436 1.00 86.81 294 LEU A CA 1
ATOM 2350 C C . LEU A 1 294 ? 17.628 -2.473 -1.034 1.00 86.81 294 LEU A C 1
ATOM 2352 O O . LEU A 1 294 ? 18.399 -1.862 -1.773 1.00 86.81 294 LEU A O 1
ATOM 2356 N N . PHE A 1 295 ? 17.784 -3.756 -0.710 1.00 81.75 295 PHE A N 1
ATOM 2357 C CA . PHE A 1 295 ? 18.884 -4.596 -1.168 1.00 81.75 295 PHE A CA 1
ATOM 2358 C C . PHE A 1 295 ? 18.317 -5.906 -1.727 1.00 81.75 295 PHE A C 1
ATOM 2360 O O . PHE A 1 295 ? 18.380 -6.942 -1.058 1.00 81.75 295 PHE A O 1
ATOM 2367 N N . PRO A 1 296 ? 17.725 -5.879 -2.937 1.00 67.50 296 PRO A N 1
ATOM 2368 C CA . PRO A 1 296 ? 17.247 -7.099 -3.567 1.00 67.50 296 PRO A CA 1
ATOM 2369 C C . PRO A 1 296 ? 18.410 -8.086 -3.725 1.00 67.50 296 PRO A C 1
ATOM 2371 O O . PRO A 1 296 ? 19.506 -7.723 -4.156 1.00 67.50 296 PRO A O 1
ATOM 2374 N N . VAL A 1 297 ? 18.183 -9.340 -3.328 1.00 63.31 297 VAL A N 1
ATOM 2375 C CA . VAL A 1 297 ? 19.219 -10.377 -3.358 1.00 63.31 297 VAL A CA 1
ATOM 2376 C C . VAL A 1 297 ? 19.451 -10.824 -4.803 1.00 63.31 297 VAL A C 1
ATOM 2378 O O . VAL A 1 297 ? 18.641 -11.554 -5.373 1.00 63.31 297 VAL A O 1
ATOM 2381 N N . ASP A 1 298 ? 20.575 -10.406 -5.387 1.00 60.25 298 ASP A N 1
ATOM 2382 C CA . ASP A 1 298 ? 21.048 -10.869 -6.696 1.00 60.25 298 ASP A CA 1
ATOM 2383 C C . ASP A 1 298 ? 21.730 -12.245 -6.561 1.00 60.25 298 ASP A C 1
ATOM 2385 O O . ASP A 1 298 ? 22.959 -12.357 -6.538 1.00 60.25 298 ASP A O 1
ATOM 2389 N N . TYR A 1 299 ? 20.951 -13.329 -6.508 1.00 50.66 299 TYR A N 1
ATOM 2390 C CA . TYR A 1 299 ? 21.510 -14.694 -6.534 1.00 50.66 299 TYR A CA 1
ATOM 2391 C C . TYR A 1 299 ? 22.262 -15.024 -7.836 1.00 50.66 299 TYR A C 1
ATOM 2393 O O . TYR A 1 299 ? 23.021 -15.986 -7.887 1.00 50.66 299 TYR A O 1
ATOM 2401 N N . SER A 1 300 ? 22.105 -14.208 -8.880 1.00 49.00 300 SER A N 1
ATOM 2402 C CA . SER A 1 300 ? 22.831 -14.324 -10.148 1.00 49.00 300 SER A CA 1
ATOM 2403 C C . SER A 1 300 ? 24.311 -13.923 -10.067 1.00 49.00 300 SER A C 1
ATOM 2405 O O . SER A 1 300 ? 25.043 -14.178 -11.020 1.00 49.00 300 SER A O 1
ATOM 2407 N N . LYS A 1 301 ? 24.768 -13.307 -8.965 1.00 43.69 301 LYS A N 1
ATOM 2408 C CA . LYS A 1 301 ? 26.154 -12.814 -8.807 1.00 43.69 301 LYS A CA 1
ATOM 2409 C C . LYS A 1 301 ? 26.988 -13.566 -7.767 1.00 43.69 301 LYS A C 1
ATOM 2411 O O . LYS A 1 301 ? 28.146 -13.214 -7.555 1.00 43.69 301 LYS A O 1
ATOM 2416 N N . ALA A 1 302 ? 26.442 -14.591 -7.118 1.00 39.09 302 ALA A N 1
ATOM 2417 C CA . ALA A 1 302 ? 27.205 -15.392 -6.169 1.00 39.09 302 ALA A CA 1
ATOM 2418 C C . ALA A 1 302 ? 27.983 -16.510 -6.890 1.00 39.09 302 ALA A C 1
ATOM 2420 O O . ALA A 1 302 ? 27.562 -17.661 -6.874 1.00 39.09 302 ALA A O 1
ATOM 2421 N N . ASP A 1 303 ? 29.135 -16.180 -7.481 1.00 39.00 303 ASP A N 1
ATOM 2422 C CA . ASP A 1 303 ? 30.232 -17.146 -7.631 1.00 39.00 303 ASP A CA 1
ATOM 2423 C C . ASP A 1 303 ? 31.563 -16.510 -7.178 1.00 39.00 303 ASP A C 1
ATOM 2425 O O . ASP A 1 303 ? 32.167 -15.734 -7.919 1.00 39.00 303 ASP A O 1
ATOM 2429 N N . PRO A 1 304 ? 32.044 -16.798 -5.954 1.00 48.00 304 PRO A N 1
ATOM 2430 C CA . PRO A 1 304 ? 33.407 -16.474 -5.529 1.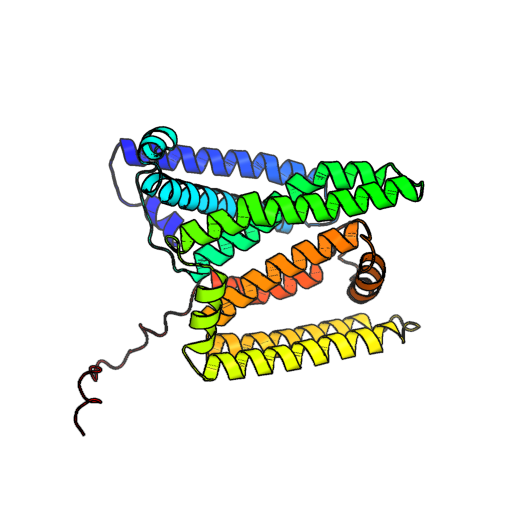00 48.00 304 PRO A CA 1
ATOM 2431 C C . PRO A 1 304 ? 34.448 -17.475 -6.064 1.00 48.00 304 PRO A C 1
ATOM 2433 O O . PRO A 1 304 ? 35.638 -17.332 -5.792 1.00 48.00 304 PRO A O 1
ATOM 2436 N N . THR A 1 305 ? 34.023 -18.513 -6.783 1.00 49.75 305 THR A N 1
ATOM 2437 C CA . THR A 1 305 ? 34.816 -19.688 -7.149 1.00 49.75 305 THR A CA 1
ATOM 2438 C C . THR A 1 305 ? 34.792 -19.920 -8.655 1.00 49.75 305 THR A C 1
ATOM 2440 O O . THR A 1 305 ? 34.444 -21.002 -9.099 1.00 49.75 305 THR A O 1
ATOM 2443 N N . GLY A 1 306 ? 35.199 -18.899 -9.419 1.00 43.78 306 GLY A N 1
ATOM 2444 C CA . GLY A 1 306 ? 35.306 -18.856 -10.884 1.00 43.78 306 GLY A CA 1
ATOM 2445 C C . GLY A 1 306 ? 35.394 -20.192 -11.631 1.00 43.78 306 GLY A C 1
ATOM 2446 O O . GLY A 1 306 ? 36.465 -20.567 -12.108 1.00 43.78 306 GLY A O 1
ATOM 2447 N N . VAL A 1 307 ? 34.250 -20.854 -11.810 1.00 32.97 307 VAL A N 1
ATOM 2448 C CA . VAL A 1 307 ? 34.060 -21.986 -12.720 1.00 32.97 307 VAL A CA 1
ATOM 2449 C C . VAL A 1 307 ? 32.626 -21.920 -13.237 1.00 32.97 307 VAL A C 1
ATOM 2451 O O . VAL A 1 307 ? 31.694 -22.494 -12.676 1.00 32.97 307 VAL A O 1
ATOM 2454 N N . PHE A 1 308 ? 32.453 -21.231 -14.363 1.00 38.69 308 PHE A N 1
ATOM 2455 C CA . PHE A 1 308 ? 31.222 -21.300 -15.139 1.00 38.69 308 PHE A CA 1
ATOM 2456 C C . PHE A 1 308 ? 31.079 -22.704 -15.739 1.00 38.69 308 PHE A C 1
ATOM 2458 O O . PHE A 1 308 ? 31.831 -23.076 -16.638 1.00 38.69 308 PHE A O 1
ATOM 2465 N N . LYS A 1 309 ? 30.073 -23.463 -15.297 1.00 32.22 309 LYS A N 1
ATOM 2466 C CA . LYS A 1 309 ? 29.385 -24.388 -16.202 1.00 32.22 309 LYS A CA 1
ATOM 2467 C C . LYS A 1 309 ? 28.306 -23.588 -16.913 1.00 32.22 309 LYS A C 1
ATOM 2469 O O . LYS A 1 309 ? 27.331 -23.163 -16.296 1.00 32.22 309 LYS A O 1
ATOM 2474 N N . THR A 1 310 ? 28.519 -23.322 -18.193 1.00 36.84 310 THR A N 1
ATOM 2475 C CA . THR A 1 310 ? 27.503 -22.738 -19.060 1.00 36.84 310 THR A CA 1
ATOM 2476 C C . THR A 1 310 ? 26.343 -23.716 -19.218 1.00 36.84 310 THR A C 1
ATOM 2478 O O . THR A 1 310 ? 26.505 -24.933 -19.273 1.00 36.84 310 THR A O 1
ATOM 2481 N N . GLN A 1 311 ? 25.143 -23.154 -19.309 1.00 40.59 311 GLN A N 1
ATOM 2482 C CA . GLN A 1 311 ? 23.863 -23.848 -19.445 1.00 40.59 311 GLN A CA 1
ATOM 2483 C C . GLN A 1 311 ? 23.706 -24.607 -20.789 1.00 40.59 311 GLN A C 1
ATOM 2485 O O . GLN A 1 311 ? 22.632 -25.125 -21.070 1.00 40.59 311 GLN A O 1
ATOM 2490 N N . GLU A 1 312 ? 24.771 -24.711 -21.594 1.00 40.44 312 GLU A N 1
ATOM 2491 C CA . GLU A 1 312 ? 24.848 -25.516 -22.825 1.00 40.44 312 GLU A CA 1
ATOM 2492 C C . GLU A 1 312 ? 25.195 -26.998 -22.576 1.00 40.44 312 GLU A C 1
ATOM 2494 O O . GLU A 1 312 ? 24.945 -27.827 -23.448 1.00 40.44 312 GLU A O 1
ATOM 2499 N N . ASP A 1 313 ? 25.693 -27.376 -21.392 1.00 37.34 313 ASP A N 1
ATOM 2500 C CA . ASP A 1 313 ? 26.106 -28.768 -21.118 1.00 37.34 313 ASP A CA 1
ATOM 2501 C C . ASP A 1 313 ? 24.973 -29.692 -20.623 1.00 37.34 313 ASP A C 1
ATOM 2503 O O . ASP A 1 313 ? 25.179 -30.897 -20.491 1.00 37.34 313 ASP A O 1
ATOM 2507 N N . CYS A 1 314 ? 23.762 -29.176 -20.374 1.00 41.09 314 CYS A N 1
ATOM 2508 C CA . CYS A 1 314 ? 22.610 -30.002 -19.967 1.00 41.09 314 CYS A CA 1
ATOM 2509 C C . CYS A 1 314 ? 21.698 -30.441 -21.127 1.00 41.09 314 CYS A C 1
ATOM 2511 O O . CYS A 1 314 ? 20.768 -31.206 -20.893 1.00 41.09 314 CYS A O 1
ATOM 2513 N N . GLU A 1 315 ? 21.951 -30.007 -22.367 1.00 38.31 315 GLU A N 1
ATOM 2514 C CA . GLU A 1 315 ? 21.199 -30.464 -23.555 1.00 38.31 315 GLU A CA 1
ATOM 2515 C C . GLU A 1 315 ? 21.934 -31.530 -24.384 1.00 38.31 315 GLU A C 1
ATOM 2517 O O . GLU A 1 315 ? 21.492 -31.909 -25.469 1.00 38.31 315 GLU A O 1
ATOM 2522 N N . LYS A 1 316 ? 23.036 -32.083 -23.869 1.00 39.66 316 LYS A N 1
ATOM 2523 C CA . LYS A 1 316 ? 23.697 -33.247 -24.468 1.00 39.66 316 LYS A CA 1
ATOM 2524 C C . LYS A 1 316 ? 24.011 -34.305 -23.417 1.00 39.66 316 LYS A C 1
ATOM 2526 O O . LYS A 1 316 ? 25.169 -34.472 -23.055 1.00 39.66 316 LYS A O 1
ATOM 2531 N N . HIS A 1 317 ? 22.979 -35.010 -22.955 1.00 38.16 317 HIS A N 1
ATOM 2532 C CA . HIS A 1 317 ? 22.950 -36.477 -22.847 1.00 38.16 317 HIS A CA 1
ATOM 2533 C C . HIS A 1 317 ? 21.590 -36.985 -22.371 1.00 38.16 317 HIS A C 1
ATOM 2535 O O . HIS A 1 317 ? 21.042 -36.408 -21.409 1.00 38.16 317 HIS A O 1
#

pLDDT: mean 83.35, std 18.08, range [30.58, 97.94]